Protein AF-A0A9P1BUZ1-F1 (afdb_monomer_lite)

pLDDT: mean 77.88, std 17.42, range [36.59, 98.06]

Secondary structure (DSSP, 8-state):
-----------------------EETTEEES-HHHHHHHHHHHHHHHHHHHHHHHHHHHHHHTT--HHHHHHHHHHHHHHHHHHHHHHHTT-HHHHHHHHHHHHHHHHHHHHHHHHHHHHHHHHHHSHHHHHHHHHHHHHSTT-TTTSB-STT-GGGB-HHHIIIII----SSSS--HHHHHHHHHHHHHHHHHHHHHHHHHHHHHHHHHHHHHHHHHHHHHTT---EE-------SSS--

Radius of gyration: 30.0 Å; chains: 1; bounding box: 70×48×93 Å

Organism: NCBI:txid2562237

Foldseek 3Di:
DDDDDDDPPPDPPDPDDDPPPQPQDPNWGFPDPVLVVLLVLLLVLLVVQLVVLVVQLVVCVVVVHDNVVSVVSSVVSNLLSVLSNCCSVVVPLVSLVVNLVVLVVQLVVLVVVLVVLVVVLVVCVVCVVVVLLVVLCVQQCPPVCVQAPLDVPSPPRHDPSSCVAEVDQDDDDDPDHSVRVSVVCVVVSVVVNVCSVVVSVVSSVSSVSSNVSSVVSSVCSVVVHDGTPPPPPPPVPVVPD

Structure (mmCIF, N/CA/C/O backbone):
data_AF-A0A9P1BUZ1-F1
#
_entry.id   AF-A0A9P1BUZ1-F1
#
loop_
_atom_site.group_PDB
_atom_site.id
_atom_site.type_symbol
_atom_site.label_atom_id
_atom_site.label_alt_id
_atom_site.label_comp_id
_atom_site.label_asym_id
_atom_site.label_entity_id
_atom_site.label_seq_id
_atom_site.pdbx_PDB_ins_code
_atom_site.Cartn_x
_atom_site.Cartn_y
_atom_site.Cartn_z
_atom_site.occupancy
_atom_site.B_iso_or_equiv
_atom_site.auth_seq_id
_atom_site.auth_comp_id
_atom_site.auth_asym_id
_atom_site.auth_atom_id
_atom_site.pdbx_PDB_model_num
ATOM 1 N N . MET A 1 1 ? 5.618 -7.185 52.350 1.00 45.66 1 MET A N 1
ATOM 2 C CA . MET A 1 1 ? 4.822 -7.218 51.104 1.00 45.66 1 MET A CA 1
ATOM 3 C C . MET A 1 1 ? 3.353 -7.239 51.487 1.00 45.66 1 MET A C 1
ATOM 5 O O . MET A 1 1 ? 2.849 -8.274 51.902 1.00 45.66 1 MET A O 1
ATOM 9 N N . GLN A 1 2 ? 2.712 -6.072 51.482 1.00 36.59 2 GLN A N 1
ATOM 10 C CA . GLN A 1 2 ? 1.316 -5.901 51.885 1.00 36.59 2 GLN A CA 1
ATOM 11 C C . GLN A 1 2 ? 0.398 -6.148 50.683 1.00 36.59 2 GLN A C 1
ATOM 13 O O . GLN A 1 2 ? 0.518 -5.476 49.662 1.00 36.59 2 GLN A O 1
ATOM 18 N N . ARG A 1 3 ? -0.510 -7.122 50.820 1.00 47.19 3 ARG A N 1
ATOM 19 C CA . ARG A 1 3 ? -1.694 -7.279 49.967 1.00 47.19 3 ARG A CA 1
ATOM 20 C C . ARG A 1 3 ? -2.643 -6.125 50.281 1.00 47.19 3 ARG A C 1
ATOM 22 O O . ARG A 1 3 ? -3.272 -6.131 51.334 1.00 47.19 3 ARG A O 1
ATOM 29 N N . GLY A 1 4 ? -2.708 -5.147 49.384 1.00 50.91 4 GLY A N 1
ATOM 30 C CA . GLY A 1 4 ? -3.790 -4.171 49.358 1.00 50.91 4 GLY A CA 1
ATOM 31 C C . GLY A 1 4 ? -5.059 -4.851 48.856 1.00 50.91 4 GLY A C 1
ATOM 32 O O . GLY A 1 4 ? -5.095 -5.364 47.740 1.00 50.91 4 GLY A O 1
ATOM 33 N N . THR A 1 5 ? -6.069 -4.902 49.713 1.00 48.19 5 THR A N 1
ATOM 34 C CA . THR A 1 5 ? -7.453 -5.222 49.375 1.00 48.19 5 THR A CA 1
ATOM 35 C C . THR A 1 5 ? -7.987 -4.123 48.461 1.00 48.19 5 THR A C 1
ATOM 37 O O . THR A 1 5 ? -8.127 -2.981 48.889 1.00 48.19 5 THR A O 1
ATOM 40 N N . LEU A 1 6 ? -8.221 -4.458 47.192 1.00 49.81 6 LEU A N 1
ATOM 41 C CA . LEU A 1 6 ? -8.931 -3.601 46.249 1.00 49.81 6 LEU A CA 1
ATOM 42 C C . LEU A 1 6 ? -10.409 -3.600 46.633 1.00 49.81 6 LEU A C 1
ATOM 44 O O . LEU A 1 6 ? -11.088 -4.621 46.525 1.00 49.81 6 LEU A O 1
ATOM 48 N N . ASP A 1 7 ? -10.862 -2.447 47.113 1.00 49.38 7 ASP A N 1
ATOM 49 C CA . ASP A 1 7 ? -12.264 -2.147 47.343 1.00 49.38 7 ASP A CA 1
ATOM 50 C C . ASP A 1 7 ? -13.053 -2.352 46.049 1.00 49.38 7 ASP A C 1
ATOM 52 O O . ASP A 1 7 ? -12.813 -1.709 45.024 1.00 49.38 7 ASP A O 1
ATOM 56 N N . ALA A 1 8 ? -14.016 -3.267 46.120 1.00 46.09 8 ALA A N 1
ATOM 57 C CA . ALA A 1 8 ? -15.065 -3.434 45.134 1.00 46.09 8 ALA A CA 1
ATOM 58 C C . ALA A 1 8 ? -15.962 -2.188 45.167 1.00 46.09 8 ALA A C 1
ATOM 60 O O . ALA A 1 8 ? -16.981 -2.138 45.857 1.00 46.09 8 ALA A O 1
ATOM 61 N N . GLY A 1 9 ? -15.546 -1.155 44.435 1.00 46.38 9 GLY A N 1
ATOM 62 C CA . GLY A 1 9 ? -16.373 -0.005 44.110 1.00 46.38 9 GLY A CA 1
ATOM 63 C C . GLY A 1 9 ? -17.572 -0.471 43.295 1.00 46.38 9 GLY A C 1
ATOM 64 O O . GLY A 1 9 ? -17.473 -0.686 42.090 1.00 46.38 9 GLY A O 1
ATOM 65 N N . ALA A 1 10 ? -18.701 -0.654 43.977 1.00 43.81 10 ALA A N 1
ATOM 66 C CA . ALA A 1 10 ? -19.996 -0.898 43.371 1.00 43.81 10 ALA A CA 1
ATOM 67 C C . ALA A 1 10 ? -20.324 0.249 42.405 1.00 43.81 10 ALA A C 1
ATOM 69 O O . ALA A 1 10 ? -20.624 1.372 42.819 1.00 43.81 10 ALA A O 1
ATOM 70 N N . LEU A 1 11 ? -20.244 -0.046 41.108 1.00 48.34 11 LEU A N 1
ATOM 71 C CA . LEU A 1 11 ? -20.678 0.843 40.044 1.00 48.34 11 LEU A CA 1
ATOM 72 C C . LEU A 1 11 ? -22.201 1.004 40.172 1.00 48.34 11 LEU A C 1
ATOM 74 O O . LEU A 1 11 ? -22.972 0.114 39.815 1.00 48.34 11 LEU A O 1
ATOM 78 N N . ARG A 1 12 ? -22.641 2.126 40.747 1.00 44.62 12 ARG A N 1
ATOM 79 C CA . ARG A 1 12 ? -24.044 2.549 40.724 1.00 44.62 12 ARG A CA 1
ATOM 80 C C . ARG A 1 12 ? -24.417 2.856 39.276 1.00 44.62 12 ARG A C 1
ATOM 82 O O . ARG A 1 12 ? -24.107 3.932 38.771 1.00 44.62 12 ARG A O 1
ATOM 89 N N . ILE A 1 13 ? -25.079 1.906 38.624 1.00 47.78 13 ILE A N 1
ATOM 90 C CA . ILE A 1 13 ? -25.814 2.148 37.385 1.00 47.78 13 ILE A CA 1
ATOM 91 C C . ILE A 1 13 ? -27.004 3.026 37.779 1.00 47.78 13 ILE A C 1
ATOM 93 O O . ILE A 1 13 ? -27.916 2.583 38.471 1.00 47.78 13 ILE A O 1
ATOM 97 N N . GLY A 1 14 ? -26.914 4.313 37.451 1.00 49.91 14 GLY A N 1
ATOM 98 C CA . GLY A 1 14 ? -28.015 5.248 37.609 1.00 49.91 14 GLY A CA 1
ATOM 99 C C . GLY A 1 14 ? -29.111 4.903 36.611 1.00 49.91 14 GLY A C 1
ATOM 100 O O . GLY A 1 14 ? -28.909 5.037 35.406 1.00 49.91 14 GLY A O 1
ATOM 101 N N . ASP A 1 15 ? -30.258 4.473 37.128 1.00 50.19 15 ASP A N 1
ATOM 102 C CA . ASP A 1 15 ? -31.509 4.369 36.386 1.00 50.19 15 ASP A CA 1
ATOM 103 C C . ASP A 1 15 ? -31.962 5.777 35.985 1.00 50.19 15 ASP A C 1
ATOM 105 O O . ASP A 1 15 ? -32.532 6.534 36.771 1.00 50.19 15 ASP A O 1
ATOM 109 N N . GLY A 1 16 ? -31.637 6.149 34.752 1.00 46.88 16 GLY A N 1
ATOM 110 C CA . GLY A 1 16 ? -32.036 7.398 34.126 1.00 46.88 16 GLY A CA 1
ATOM 111 C C . GLY A 1 16 ? -32.085 7.194 32.622 1.00 46.88 16 GLY A C 1
ATOM 112 O O . GLY A 1 16 ? -31.055 7.220 31.955 1.00 46.88 16 GLY A O 1
ATOM 113 N N . GLU A 1 17 ? -33.291 6.933 32.128 1.00 46.91 17 GLU A N 1
ATOM 114 C CA . GLU A 1 17 ? -33.687 6.765 30.732 1.00 46.91 17 GLU A CA 1
ATOM 115 C C . GLU A 1 17 ? -32.845 7.573 29.731 1.00 46.91 17 GLU A C 1
ATOM 117 O O . GLU A 1 17 ? -33.134 8.713 29.375 1.00 46.91 17 GLU A O 1
ATOM 122 N N . SER A 1 18 ? -31.855 6.911 29.153 1.00 47.59 18 SER A N 1
ATOM 123 C CA . SER A 1 18 ? -31.711 6.950 27.710 1.00 47.59 18 SER A CA 1
ATOM 124 C C . SER A 1 18 ? -31.804 5.507 27.266 1.00 47.59 18 SER A C 1
ATOM 126 O O . SER A 1 18 ? -31.115 4.633 27.790 1.00 47.59 18 SER A O 1
ATOM 128 N N . ILE A 1 19 ? -32.720 5.238 26.343 1.00 48.06 19 ILE A N 1
ATOM 129 C CA . ILE A 1 19 ? -32.711 4.020 25.547 1.00 48.06 19 ILE A CA 1
ATOM 130 C C . ILE A 1 19 ? -31.355 4.033 24.844 1.00 48.06 19 ILE A C 1
ATOM 132 O O . ILE A 1 19 ? -31.194 4.627 23.778 1.00 48.06 19 ILE A O 1
ATOM 136 N N . SER A 1 20 ? -30.356 3.465 25.519 1.00 50.50 20 SER A N 1
ATOM 137 C CA . SER A 1 20 ? -29.060 3.143 24.967 1.00 50.50 20 SER A CA 1
ATOM 138 C C . SER A 1 20 ? -29.391 2.206 23.826 1.00 50.50 20 SER A C 1
ATOM 140 O O . SER A 1 20 ? -29.756 1.046 24.041 1.00 50.50 20 SER A O 1
ATOM 142 N N . ARG A 1 21 ? -29.440 2.761 22.609 1.00 52.78 21 ARG A N 1
A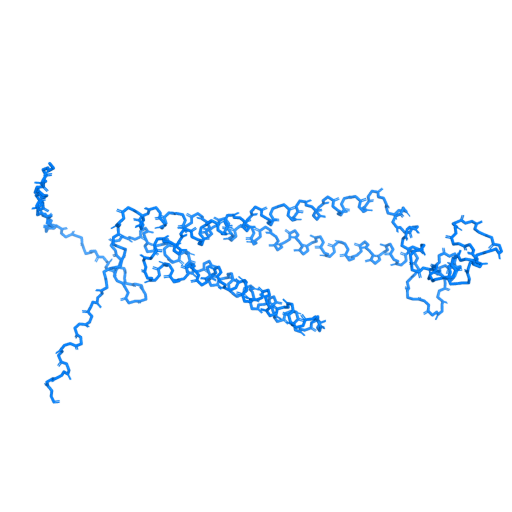TOM 143 C CA . ARG A 1 21 ? -29.494 1.973 21.387 1.00 52.78 21 ARG A CA 1
ATOM 144 C C . ARG A 1 21 ? -28.309 1.038 21.513 1.00 52.78 21 ARG A C 1
ATOM 146 O O . ARG A 1 21 ? -27.175 1.476 21.370 1.00 52.78 21 ARG A O 1
ATOM 153 N N . ARG A 1 22 ? -28.569 -0.218 21.881 1.00 58.34 22 ARG A N 1
ATOM 154 C CA . ARG A 1 22 ? -27.538 -1.243 21.875 1.00 58.34 22 ARG A CA 1
ATOM 155 C C . ARG A 1 22 ? -27.082 -1.328 20.438 1.00 58.34 22 ARG A C 1
ATOM 157 O O . ARG A 1 22 ? -27.813 -1.819 19.577 1.00 58.34 22 ARG A O 1
ATOM 164 N N . ASN A 1 23 ? -25.915 -0.768 20.176 1.00 69.50 23 ASN A N 1
ATOM 165 C CA . ASN A 1 23 ? -25.339 -0.776 18.854 1.00 69.50 23 ASN A CA 1
ATOM 166 C C . ASN A 1 23 ? -24.722 -2.160 18.692 1.00 69.50 23 ASN A C 1
ATOM 168 O O . ASN A 1 23 ? -23.591 -2.422 19.084 1.00 69.50 23 ASN A O 1
ATOM 172 N N . ILE A 1 24 ? -25.568 -3.089 18.244 1.00 77.12 24 ILE A N 1
ATOM 173 C CA . ILE A 1 24 ? -25.193 -4.468 17.972 1.00 77.12 24 ILE A CA 1
ATOM 174 C C . ILE A 1 24 ? -24.587 -4.492 16.577 1.00 77.12 24 ILE A C 1
ATOM 176 O O . ILE A 1 24 ? -25.253 -4.164 15.593 1.00 77.12 24 ILE A O 1
ATOM 180 N N . TRP A 1 25 ? -23.336 -4.923 16.476 1.00 77.00 25 TRP A N 1
ATOM 181 C CA . TRP A 1 25 ? -22.661 -5.076 15.193 1.00 77.00 25 TRP A CA 1
ATOM 182 C C . TRP A 1 25 ? -21.941 -6.424 15.152 1.00 77.00 25 TRP A C 1
ATOM 184 O O . TRP A 1 25 ? -21.257 -6.808 16.096 1.00 77.00 25 TRP A O 1
ATOM 194 N N . PHE A 1 26 ? -22.193 -7.204 14.094 1.00 77.56 26 PHE A N 1
ATOM 195 C CA . PHE A 1 26 ? -21.789 -8.617 13.982 1.00 77.56 26 PHE A CA 1
ATOM 196 C C . PHE A 1 26 ? -22.174 -9.504 15.183 1.00 77.56 26 PHE A C 1
ATOM 198 O O . PHE A 1 26 ? -21.478 -10.456 15.517 1.00 77.56 26 PHE A O 1
ATOM 205 N N . GLY A 1 27 ? -23.305 -9.212 15.831 1.00 80.06 27 GLY A N 1
ATOM 206 C CA . GLY A 1 27 ? -23.769 -9.979 16.990 1.00 80.06 27 GLY A CA 1
ATOM 207 C C . GLY A 1 27 ? -23.003 -9.693 18.285 1.00 80.06 27 GLY A C 1
ATOM 208 O O . GLY A 1 27 ? -23.206 -10.407 19.264 1.00 80.06 27 GLY A O 1
ATOM 209 N N . HIS A 1 28 ? -22.160 -8.658 18.308 1.00 80.69 28 HIS A N 1
ATOM 210 C CA . HIS A 1 28 ? -21.509 -8.169 19.517 1.00 80.69 28 HIS A CA 1
ATOM 211 C C . HIS A 1 28 ? -22.175 -6.888 20.021 1.00 80.69 28 HIS A C 1
ATOM 213 O O . HIS A 1 28 ? -22.511 -6.012 19.223 1.00 80.69 28 HIS A O 1
ATOM 219 N N . GLU A 1 29 ? -22.347 -6.784 21.340 1.00 84.25 29 GLU A N 1
ATOM 220 C CA . GLU A 1 29 ? -22.792 -5.561 22.010 1.00 84.25 29 GLU A CA 1
ATOM 221 C C . GLU A 1 29 ? -21.569 -4.692 22.346 1.00 84.25 29 GLU A C 1
ATOM 223 O O . GLU A 1 29 ? -20.647 -5.142 23.036 1.00 84.25 29 GLU A O 1
ATOM 228 N N . PHE A 1 30 ? -21.562 -3.460 21.831 1.00 84.06 30 PHE A N 1
ATOM 229 C CA . PHE A 1 30 ? -20.516 -2.466 22.078 1.00 84.06 30 PHE A CA 1
ATOM 230 C C . PHE A 1 30 ? -20.897 -1.556 23.246 1.00 84.06 30 PHE A C 1
ATOM 232 O O . PHE A 1 30 ? -22.055 -1.157 23.378 1.00 84.06 30 PHE A O 1
ATOM 239 N N . VAL A 1 31 ? -19.907 -1.219 24.076 1.00 81.25 31 VAL A N 1
ATOM 240 C CA . VAL A 1 31 ? -20.084 -0.333 25.240 1.00 81.25 31 VAL A CA 1
ATOM 241 C C . VAL A 1 31 ? -20.293 1.121 24.806 1.00 81.25 31 VAL A C 1
ATOM 243 O O . VAL A 1 31 ? -21.078 1.842 25.419 1.00 81.25 31 VAL A O 1
ATOM 246 N N . ASP A 1 32 ? -19.631 1.543 23.727 1.00 86.56 32 ASP A N 1
ATOM 247 C CA . ASP A 1 32 ? -19.669 2.910 23.218 1.00 86.56 32 ASP A CA 1
ATOM 248 C C . ASP A 1 32 ? -19.664 2.974 21.677 1.00 86.56 32 ASP A C 1
ATOM 250 O O . ASP A 1 32 ? -19.066 2.143 20.986 1.00 86.56 32 ASP A O 1
ATOM 254 N N . GLU A 1 33 ? -20.336 3.994 21.130 1.00 88.50 33 GLU A N 1
ATOM 255 C CA . GLU A 1 33 ? -20.461 4.214 19.678 1.00 88.50 33 GLU A CA 1
ATOM 256 C C . GLU A 1 33 ? -19.113 4.517 19.011 1.00 88.50 33 GLU A C 1
ATOM 258 O O . GLU A 1 33 ? -18.870 4.124 17.869 1.00 88.50 33 GLU A O 1
ATOM 263 N N . GLU A 1 34 ? -18.208 5.185 19.730 1.00 89.75 34 GLU A N 1
ATOM 264 C CA . GLU A 1 34 ? -16.890 5.554 19.213 1.00 89.75 34 GLU A CA 1
ATOM 265 C C . GLU A 1 34 ? -16.014 4.311 18.978 1.00 89.75 34 GLU A C 1
ATOM 267 O O . GLU A 1 34 ? -15.408 4.170 17.910 1.00 89.75 34 GLU A O 1
ATOM 272 N N . THR A 1 35 ? -16.003 3.360 19.917 1.00 88.56 35 THR A N 1
ATOM 273 C CA . THR A 1 35 ? -15.347 2.056 19.757 1.00 88.56 35 THR A CA 1
ATOM 274 C C . THR A 1 35 ? -15.942 1.311 18.577 1.00 88.56 35 THR A C 1
ATOM 276 O O . THR A 1 35 ? -15.186 0.818 17.738 1.00 88.56 35 THR A O 1
ATOM 279 N N . MET A 1 36 ? -17.276 1.246 18.472 1.00 90.31 36 MET A N 1
ATOM 280 C CA . MET A 1 36 ? -17.920 0.566 17.347 1.00 90.31 36 MET A CA 1
ATOM 281 C C . MET A 1 36 ? -17.471 1.175 16.015 1.00 90.31 36 MET A C 1
ATOM 283 O O . MET A 1 36 ? -17.127 0.446 15.080 1.00 90.31 36 MET A O 1
ATOM 287 N N . GLN A 1 37 ? -17.409 2.506 15.933 1.00 92.88 37 GLN A N 1
ATOM 288 C CA . GLN A 1 37 ? -16.931 3.196 14.744 1.00 92.88 37 GLN A CA 1
ATOM 289 C C . GLN A 1 37 ? -15.476 2.829 14.425 1.00 92.88 37 GLN A C 1
ATOM 291 O O . GLN A 1 37 ? -15.171 2.526 13.274 1.00 92.88 37 GLN A O 1
ATOM 296 N N . HIS A 1 38 ? -14.581 2.796 15.414 1.00 92.62 38 HIS A N 1
ATOM 297 C CA . HIS A 1 38 ? -13.179 2.418 15.210 1.00 92.62 38 HIS A CA 1
ATOM 298 C C . HIS A 1 38 ? -13.001 0.959 14.786 1.00 92.62 38 HIS A C 1
ATOM 300 O O . HIS A 1 38 ? -12.257 0.690 13.842 1.00 92.62 38 HIS A O 1
ATOM 306 N N . VAL A 1 39 ? -13.719 0.027 15.411 1.00 92.81 39 VAL A N 1
ATOM 307 C CA . VAL A 1 39 ? -13.717 -1.389 15.024 1.00 92.81 39 VAL A CA 1
ATOM 308 C C . VAL A 1 39 ? -14.222 -1.542 13.587 1.00 92.81 39 VAL A C 1
ATOM 310 O O . VAL A 1 39 ? -13.575 -2.205 12.775 1.00 92.81 39 VAL A O 1
ATOM 313 N N . ARG A 1 40 ? -15.323 -0.870 13.229 1.00 93.81 40 ARG A N 1
ATOM 314 C CA . ARG A 1 40 ? -15.853 -0.871 11.860 1.00 93.81 40 ARG A CA 1
ATOM 315 C C . ARG A 1 40 ? -14.841 -0.316 10.863 1.00 93.81 40 ARG A C 1
ATOM 317 O O . ARG A 1 40 ? -14.631 -0.934 9.822 1.00 93.81 40 ARG A O 1
ATOM 324 N N . SER A 1 41 ? -14.195 0.804 11.180 1.00 95.00 41 SER A N 1
ATOM 325 C CA . SER A 1 41 ? -13.150 1.396 10.342 1.00 95.00 41 SER A CA 1
ATOM 326 C C . SER A 1 41 ? -11.985 0.435 10.109 1.00 95.00 41 SER A C 1
ATOM 328 O O . SER A 1 41 ? -11.552 0.277 8.970 1.00 95.00 41 SER A O 1
ATOM 330 N N . VAL A 1 42 ? -11.502 -0.243 11.157 1.00 94.62 42 VAL A N 1
ATOM 331 C CA . VAL A 1 42 ? -10.402 -1.216 11.044 1.00 94.62 42 VAL A CA 1
ATOM 332 C C . VAL A 1 42 ? -10.810 -2.420 10.197 1.00 94.62 42 VAL A C 1
ATOM 334 O O . VAL A 1 42 ? -10.053 -2.822 9.317 1.00 94.62 42 VAL A O 1
ATOM 337 N N . VAL A 1 43 ? -12.012 -2.968 10.399 1.00 94.75 43 VAL A N 1
ATOM 338 C CA . VAL A 1 43 ? -12.511 -4.111 9.615 1.00 94.75 43 VAL A CA 1
ATOM 339 C C . VAL A 1 43 ? -12.710 -3.739 8.146 1.00 94.75 43 VAL A C 1
ATOM 341 O O . VAL A 1 43 ? -12.324 -4.507 7.268 1.00 94.75 43 VAL A O 1
ATOM 344 N N . VAL A 1 44 ? -13.262 -2.556 7.859 1.00 95.69 44 VAL A N 1
ATOM 345 C CA . VAL A 1 44 ? -13.399 -2.058 6.482 1.00 95.69 44 VAL A CA 1
ATOM 346 C C . VAL A 1 44 ? -12.023 -1.859 5.850 1.00 95.69 44 VAL A C 1
ATOM 348 O O . VAL A 1 44 ? -11.803 -2.329 4.737 1.00 95.69 44 VAL A O 1
ATOM 351 N N . ALA A 1 45 ? -11.079 -1.230 6.554 1.00 94.81 45 ALA A N 1
ATOM 352 C CA . ALA A 1 45 ? -9.726 -1.023 6.045 1.00 94.81 45 ALA A CA 1
ATOM 353 C C . ALA A 1 45 ? -9.012 -2.353 5.757 1.00 94.81 45 ALA A C 1
ATOM 355 O O . ALA A 1 45 ? -8.468 -2.530 4.669 1.00 94.81 45 ALA A O 1
ATOM 356 N N . ALA A 1 46 ? -9.083 -3.314 6.682 1.00 95.00 46 ALA A N 1
ATOM 357 C CA . ALA A 1 46 ? -8.544 -4.658 6.495 1.00 95.00 46 ALA A CA 1
ATOM 358 C C . ALA A 1 46 ? -9.197 -5.374 5.300 1.00 95.00 46 ALA A C 1
ATOM 360 O O . ALA A 1 46 ? -8.500 -5.987 4.493 1.00 95.00 46 ALA A O 1
ATOM 361 N N . GLY A 1 47 ? -10.516 -5.247 5.139 1.00 95.75 47 GLY A N 1
ATOM 362 C CA . GLY A 1 47 ? -11.244 -5.794 3.994 1.00 95.75 47 GLY A CA 1
ATOM 363 C C . GLY A 1 47 ? -10.792 -5.196 2.660 1.00 95.75 47 GLY A C 1
ATOM 364 O O . GLY A 1 47 ? -10.541 -5.938 1.712 1.00 95.75 47 GLY A O 1
ATOM 365 N N . VAL A 1 48 ? -10.620 -3.872 2.588 1.00 96.00 48 VAL A N 1
ATOM 366 C CA . VAL A 1 48 ? -10.121 -3.191 1.380 1.00 96.00 48 VAL A CA 1
ATOM 367 C C . VAL A 1 48 ? -8.677 -3.601 1.080 1.00 96.00 48 VAL A C 1
ATOM 369 O O . VAL A 1 48 ? -8.365 -3.915 -0.066 1.00 96.00 48 VAL A O 1
ATOM 372 N N . MET A 1 49 ? -7.804 -3.667 2.090 1.00 93.88 49 MET A N 1
ATOM 373 C CA . MET A 1 49 ? -6.425 -4.141 1.915 1.00 93.88 49 MET A CA 1
ATOM 374 C C . MET A 1 49 ? -6.383 -5.581 1.391 1.00 93.88 49 MET A C 1
ATOM 376 O O . MET A 1 49 ? -5.657 -5.861 0.441 1.00 93.88 49 MET A O 1
ATOM 380 N N . ALA A 1 50 ? -7.192 -6.483 1.953 1.00 95.88 50 ALA A N 1
ATOM 381 C CA . ALA A 1 50 ? -7.291 -7.864 1.485 1.00 95.88 50 ALA A CA 1
ATOM 382 C C . ALA A 1 50 ? -7.801 -7.943 0.036 1.00 95.88 50 ALA A C 1
ATOM 384 O O . ALA A 1 50 ? -7.239 -8.673 -0.779 1.00 95.88 50 ALA A O 1
ATOM 385 N N . ALA A 1 51 ? -8.816 -7.147 -0.318 1.00 95.50 51 ALA A N 1
ATOM 386 C CA . ALA A 1 51 ? -9.324 -7.075 -1.686 1.00 95.50 51 ALA A CA 1
ATOM 387 C C . ALA A 1 51 ? -8.244 -6.603 -2.675 1.00 95.50 51 ALA A C 1
ATOM 389 O O . ALA A 1 51 ? -8.099 -7.191 -3.746 1.00 95.50 51 ALA A O 1
ATOM 390 N N . LEU A 1 52 ? -7.438 -5.601 -2.305 1.00 91.50 52 LEU A N 1
ATOM 391 C CA . LEU A 1 52 ? -6.310 -5.143 -3.123 1.00 91.50 52 LEU A CA 1
ATOM 392 C C . LEU A 1 52 ? -5.256 -6.243 -3.329 1.00 91.50 52 LEU A C 1
ATOM 394 O O . LEU A 1 52 ? -4.737 -6.377 -4.436 1.00 91.50 52 LEU A O 1
ATOM 398 N N . GLN A 1 53 ? -4.979 -7.069 -2.314 1.00 93.31 53 GLN A N 1
ATOM 399 C CA . GLN A 1 53 ? -4.061 -8.209 -2.454 1.00 93.31 53 GLN A CA 1
ATOM 400 C C . GLN A 1 53 ? -4.613 -9.293 -3.385 1.00 93.31 53 GLN A C 1
ATOM 402 O O . GLN A 1 53 ? -3.873 -9.835 -4.205 1.00 93.31 53 GLN A O 1
ATOM 407 N N . VAL A 1 54 ? -5.920 -9.571 -3.324 1.00 94.50 54 VAL A N 1
ATOM 408 C CA . VAL A 1 54 ? -6.578 -10.490 -4.268 1.00 94.50 54 VAL A CA 1
ATOM 409 C C . VAL A 1 54 ? -6.478 -9.958 -5.698 1.00 94.50 54 VAL A C 1
ATOM 411 O O . VAL A 1 54 ? -6.109 -10.705 -6.601 1.00 94.50 54 VAL A O 1
ATOM 414 N N . VAL A 1 55 ? -6.740 -8.665 -5.914 1.00 91.56 55 VAL A N 1
ATOM 415 C CA . VAL A 1 55 ? -6.592 -8.035 -7.237 1.00 91.56 55 VAL A CA 1
ATOM 416 C C . VAL A 1 55 ? -5.142 -8.110 -7.721 1.00 91.56 55 VAL A C 1
ATOM 418 O O . VAL A 1 55 ? -4.907 -8.458 -8.876 1.00 91.56 55 VAL A O 1
ATOM 421 N N . SER A 1 56 ? -4.165 -7.853 -6.847 1.00 88.38 56 SER A N 1
ATOM 422 C CA . SER A 1 56 ? -2.740 -7.966 -7.178 1.00 88.38 56 SER A CA 1
ATOM 423 C C . SER A 1 56 ? -2.359 -9.386 -7.612 1.00 88.38 56 SER A C 1
ATOM 425 O O . SER A 1 56 ? -1.703 -9.556 -8.641 1.00 88.38 56 SER A O 1
ATOM 427 N N . LEU A 1 57 ? -2.841 -10.410 -6.899 1.00 91.25 57 LEU A N 1
ATOM 428 C CA . LEU A 1 57 ? -2.629 -11.809 -7.270 1.00 91.25 57 LEU A CA 1
ATOM 429 C C . LEU A 1 57 ? -3.268 -12.140 -8.627 1.00 91.25 57 LEU A C 1
ATOM 431 O O . LEU A 1 57 ? -2.624 -12.765 -9.467 1.00 91.25 57 LEU A O 1
ATOM 435 N N . LEU A 1 58 ? -4.505 -11.695 -8.875 1.00 91.38 58 LEU A N 1
ATOM 436 C CA . LEU A 1 58 ? -5.182 -11.905 -10.160 1.00 91.38 58 LEU A CA 1
ATOM 437 C C . LEU A 1 58 ? -4.410 -11.262 -11.321 1.00 91.38 58 LEU A C 1
ATOM 439 O O . LEU A 1 58 ? -4.232 -11.894 -12.361 1.00 91.38 58 LEU A O 1
ATOM 443 N N . LEU A 1 59 ? -3.894 -10.042 -11.143 1.00 87.44 59 LEU A N 1
ATOM 444 C CA . LEU A 1 59 ? -3.062 -9.375 -12.149 1.00 87.44 59 LEU A CA 1
ATOM 445 C C . LEU A 1 59 ? -1.744 -10.124 -12.399 1.00 87.44 59 LEU A C 1
ATOM 447 O O . LEU A 1 59 ? -1.329 -10.272 -13.551 1.00 87.44 59 LEU A O 1
ATOM 451 N N . ALA A 1 60 ? -1.105 -10.642 -11.348 1.00 87.88 60 ALA A N 1
ATOM 452 C CA . ALA A 1 60 ? 0.103 -11.455 -11.478 1.00 87.88 60 ALA A CA 1
ATOM 453 C C . ALA A 1 60 ? -0.154 -12.760 -12.260 1.00 87.88 60 ALA A C 1
ATOM 455 O O . ALA A 1 60 ? 0.660 -13.154 -13.096 1.00 87.88 60 ALA A O 1
ATOM 456 N N . LEU A 1 61 ? -1.314 -13.396 -12.052 1.00 88.44 61 LEU A N 1
ATOM 457 C CA . LEU A 1 61 ? -1.733 -14.581 -12.808 1.00 88.44 61 LEU A CA 1
ATOM 458 C C . LEU A 1 61 ? -1.976 -14.270 -14.289 1.00 88.44 61 LEU A C 1
ATOM 460 O O . LEU A 1 61 ? -1.550 -15.029 -15.159 1.00 88.44 61 LEU A O 1
ATOM 464 N N . LEU A 1 62 ? -2.628 -13.143 -14.588 1.00 89.62 62 LEU A N 1
ATOM 465 C CA . LEU A 1 62 ? -2.921 -12.728 -15.964 1.00 89.62 62 LEU A CA 1
ATOM 466 C C . LEU A 1 62 ? -1.656 -12.371 -16.755 1.00 89.62 62 LEU A C 1
ATOM 468 O O . LEU A 1 62 ? -1.578 -12.635 -17.953 1.00 89.62 62 LEU A O 1
ATOM 472 N N . THR A 1 63 ? -0.651 -11.807 -16.086 1.00 85.88 63 THR A N 1
ATOM 473 C CA . THR A 1 63 ? 0.622 -11.399 -16.702 1.00 85.88 63 THR A CA 1
ATOM 474 C C . THR A 1 63 ? 1.612 -12.552 -16.892 1.00 85.88 63 THR A C 1
ATOM 476 O O . THR A 1 63 ? 2.688 -12.339 -17.444 1.00 85.88 63 THR A O 1
ATOM 479 N N . LYS A 1 64 ? 1.254 -13.785 -16.490 1.00 83.69 64 LYS A N 1
ATOM 480 C CA . LYS A 1 64 ? 2.116 -14.985 -16.539 1.00 83.69 64 LYS A CA 1
ATOM 481 C C . LYS A 1 64 ? 3.471 -14.796 -15.837 1.00 83.69 64 LYS A C 1
ATOM 483 O O . LYS A 1 64 ? 4.436 -15.491 -16.155 1.00 83.69 64 LYS A O 1
ATOM 488 N N . HIS A 1 65 ? 3.554 -13.865 -14.888 1.00 71.12 65 HIS A N 1
ATOM 489 C CA . HIS A 1 65 ? 4.738 -13.702 -14.051 1.00 71.12 65 HIS A CA 1
ATOM 490 C C . HIS A 1 65 ? 4.900 -14.894 -13.093 1.00 71.12 65 HIS A C 1
ATOM 492 O O . HIS A 1 65 ? 3.971 -15.674 -12.886 1.00 71.12 65 HIS A O 1
ATOM 498 N N . HIS A 1 66 ? 6.100 -15.050 -12.522 1.00 82.12 66 HIS A N 1
ATOM 499 C CA . HIS A 1 66 ? 6.458 -16.154 -11.626 1.00 82.12 66 HIS A CA 1
ATOM 500 C C . HIS A 1 66 ? 5.426 -16.345 -10.496 1.00 82.12 66 HIS A C 1
ATOM 502 O O . HIS A 1 66 ? 5.408 -15.591 -9.520 1.00 82.12 66 HIS A O 1
ATOM 508 N N . PHE A 1 67 ? 4.586 -17.380 -10.626 1.00 86.88 67 PHE A N 1
ATOM 509 C CA . PHE A 1 67 ? 3.483 -17.688 -9.706 1.00 86.88 67 PHE A CA 1
ATOM 510 C C . PHE A 1 67 ? 3.946 -17.836 -8.252 1.00 86.88 67 PHE A C 1
ATOM 512 O O . PHE A 1 67 ? 3.283 -17.348 -7.340 1.00 86.88 67 PHE A O 1
ATOM 519 N N . GLU A 1 68 ? 5.107 -18.459 -8.039 1.00 88.62 68 GLU A N 1
ATOM 520 C CA . GLU A 1 68 ? 5.675 -18.686 -6.706 1.00 88.62 68 GLU A CA 1
ATOM 521 C C . GLU A 1 68 ? 5.913 -17.370 -5.953 1.00 88.62 68 GLU A C 1
ATOM 523 O O . GLU A 1 68 ? 5.518 -17.235 -4.794 1.00 88.62 68 GLU A O 1
ATOM 528 N N . GLY A 1 69 ? 6.477 -16.363 -6.631 1.00 87.81 69 GLY A N 1
ATOM 529 C CA . GLY A 1 69 ? 6.698 -15.041 -6.044 1.00 87.81 69 GLY A CA 1
ATOM 530 C C . GLY A 1 69 ? 5.386 -14.317 -5.735 1.00 87.81 69 GLY A C 1
ATOM 531 O O . GLY A 1 69 ? 5.241 -13.721 -4.667 1.00 87.81 69 GLY A O 1
ATOM 532 N N . ALA A 1 70 ? 4.401 -14.423 -6.631 1.00 88.75 70 ALA A N 1
ATOM 533 C CA . ALA A 1 70 ? 3.084 -13.820 -6.438 1.00 88.75 70 ALA A CA 1
ATOM 534 C C . ALA A 1 70 ? 2.331 -14.433 -5.245 1.00 88.75 70 ALA A C 1
ATOM 536 O O . ALA A 1 70 ? 1.711 -13.704 -4.471 1.00 88.75 70 ALA A O 1
ATOM 537 N N . LEU A 1 71 ? 2.423 -15.754 -5.059 1.00 91.00 71 LEU A N 1
ATOM 538 C CA . LEU A 1 71 ? 1.783 -16.456 -3.948 1.00 91.00 71 LEU A CA 1
ATOM 539 C C . LEU A 1 71 ? 2.401 -16.070 -2.599 1.00 91.00 71 LEU A C 1
ATOM 541 O O . LEU A 1 71 ? 1.669 -15.800 -1.648 1.00 91.00 71 LEU A O 1
ATOM 545 N N . ILE A 1 72 ? 3.733 -16.002 -2.511 1.00 91.69 72 ILE A N 1
ATOM 546 C CA . ILE A 1 72 ? 4.422 -15.568 -1.286 1.00 91.69 72 ILE A CA 1
ATOM 547 C C . ILE A 1 72 ? 4.032 -14.126 -0.949 1.00 91.69 72 ILE A C 1
ATOM 549 O O . ILE A 1 72 ? 3.681 -13.838 0.196 1.00 91.69 72 ILE A O 1
ATOM 553 N N . ASN A 1 73 ? 4.028 -13.236 -1.946 1.00 88.81 73 ASN A N 1
ATOM 554 C CA . ASN A 1 73 ? 3.613 -11.849 -1.758 1.00 88.81 73 ASN A CA 1
ATOM 555 C C . ASN A 1 73 ? 2.157 -11.748 -1.281 1.00 88.81 73 ASN A C 1
ATOM 557 O O . ASN A 1 73 ? 1.866 -10.993 -0.358 1.00 88.81 73 ASN A O 1
ATOM 561 N N . PHE A 1 74 ? 1.256 -12.556 -1.845 1.00 92.38 74 PHE A N 1
ATOM 562 C CA . PHE A 1 74 ? -0.137 -12.621 -1.408 1.00 92.38 74 PHE A CA 1
ATOM 563 C C . PHE A 1 74 ? -0.262 -13.077 0.050 1.00 92.38 74 PHE A C 1
ATOM 565 O O . PHE A 1 74 ? -0.945 -12.427 0.839 1.00 92.38 74 PHE A O 1
ATOM 572 N N . MET A 1 75 ? 0.424 -14.157 0.436 1.00 94.19 75 MET A N 1
ATOM 573 C CA . MET A 1 75 ? 0.378 -14.670 1.809 1.00 94.19 75 MET A CA 1
ATOM 574 C C . MET A 1 75 ? 0.891 -13.627 2.804 1.00 94.19 75 MET A C 1
ATOM 576 O O . MET A 1 75 ? 0.221 -13.355 3.798 1.00 94.19 75 MET A O 1
ATOM 580 N N . LEU A 1 76 ? 2.023 -12.982 2.507 1.00 91.06 76 LEU A N 1
ATOM 581 C CA . LEU A 1 76 ? 2.556 -11.889 3.325 1.00 91.06 76 LEU A CA 1
ATOM 582 C C . LEU A 1 76 ? 1.595 -10.691 3.375 1.00 91.06 76 LEU A C 1
ATOM 584 O O . LEU A 1 76 ? 1.365 -10.125 4.444 1.00 91.06 76 LEU A O 1
ATOM 588 N N . GLY A 1 77 ? 0.978 -10.350 2.243 1.00 90.56 77 GLY A N 1
ATOM 589 C CA . GLY A 1 77 ? -0.003 -9.275 2.125 1.00 90.56 77 GLY A CA 1
ATOM 590 C C . GLY A 1 77 ? 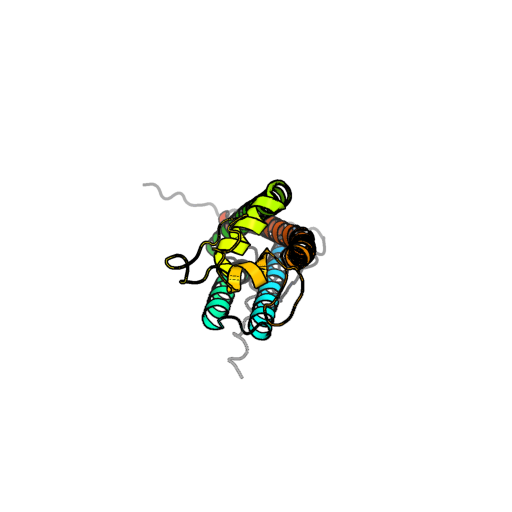-1.300 -9.524 2.900 1.00 90.56 77 GLY A C 1
ATOM 591 O O . GLY A 1 77 ? -1.940 -8.563 3.321 1.00 90.56 77 GLY A O 1
ATOM 592 N N . MET A 1 78 ? -1.675 -10.787 3.129 1.00 95.19 78 MET A N 1
ATOM 593 C CA . MET A 1 78 ? -2.885 -11.180 3.864 1.00 95.19 78 MET A CA 1
ATOM 594 C C . MET A 1 78 ? -2.691 -11.263 5.385 1.00 95.19 78 MET A C 1
ATOM 596 O O . MET A 1 78 ? -3.672 -11.173 6.126 1.00 95.19 78 MET A O 1
ATOM 600 N N . ILE A 1 79 ? -1.451 -11.385 5.874 1.00 95.25 79 ILE A N 1
ATOM 601 C CA . ILE A 1 79 ? -1.160 -11.417 7.319 1.00 95.25 79 ILE A CA 1
ATOM 602 C C . ILE A 1 79 ? -1.617 -10.116 7.984 1.00 95.25 79 ILE A C 1
ATOM 604 O O . ILE A 1 79 ? -2.314 -10.153 8.996 1.00 95.25 79 ILE A O 1
ATOM 608 N N . LEU A 1 80 ? -1.279 -8.972 7.384 1.00 93.06 80 LEU A N 1
ATOM 609 C CA . LEU A 1 80 ? -1.625 -7.647 7.898 1.00 93.06 80 LEU A CA 1
ATOM 610 C C . LEU A 1 80 ? -3.141 -7.455 8.123 1.00 93.06 80 LEU A C 1
ATOM 612 O O . LEU A 1 80 ? -3.545 -7.204 9.264 1.00 93.06 80 LEU A O 1
ATOM 616 N N . PRO A 1 81 ? -4.008 -7.589 7.098 1.00 93.50 81 PRO A N 1
ATOM 617 C CA . PRO A 1 81 ? -5.449 -7.469 7.286 1.00 93.50 81 PRO A CA 1
ATOM 618 C C . PRO A 1 81 ? -5.999 -8.559 8.215 1.00 93.50 81 PRO A C 1
ATOM 620 O O . PRO A 1 81 ? -6.932 -8.293 8.973 1.00 93.50 81 PRO A O 1
ATOM 623 N N . GLY A 1 82 ? -5.388 -9.750 8.234 1.00 94.69 82 GLY A N 1
ATOM 624 C CA . GLY A 1 82 ? -5.705 -10.805 9.195 1.00 94.69 82 GLY A CA 1
ATOM 625 C C . GLY A 1 82 ? -5.490 -10.373 10.650 1.00 94.69 82 GLY A C 1
ATOM 626 O O . GLY A 1 82 ? -6.378 -10.570 11.479 1.00 94.69 82 GLY A O 1
ATOM 627 N N . CYS A 1 83 ? -4.360 -9.732 10.965 1.00 95.69 83 CYS A N 1
ATOM 628 C CA . CYS A 1 83 ? -4.084 -9.174 12.293 1.00 95.69 83 CYS A CA 1
ATOM 629 C C . CYS A 1 83 ? -5.098 -8.091 12.679 1.00 95.69 83 CYS A C 1
ATOM 631 O O . CYS A 1 83 ? -5.604 -8.113 13.800 1.00 95.69 83 CYS A O 1
ATOM 633 N N . GLY A 1 84 ? -5.444 -7.192 11.751 1.00 94.44 84 GLY A N 1
ATOM 634 C CA . GLY A 1 84 ? -6.456 -6.157 11.983 1.00 94.44 84 GLY A CA 1
ATOM 635 C C . GLY A 1 84 ? -7.839 -6.743 12.278 1.00 94.44 84 GLY A C 1
ATOM 636 O O . GLY A 1 84 ? -8.468 -6.394 13.275 1.00 94.44 84 GLY A O 1
ATOM 637 N N . TYR A 1 85 ? -8.299 -7.700 11.471 1.00 95.25 85 TYR A N 1
ATOM 638 C CA . TYR A 1 85 ? -9.594 -8.353 11.679 1.00 95.25 85 TYR A CA 1
ATOM 639 C C . TYR A 1 85 ? -9.636 -9.180 12.975 1.00 95.25 85 TYR A C 1
ATOM 641 O O . TYR A 1 85 ? -10.547 -9.024 13.794 1.00 95.25 85 TYR A O 1
ATOM 649 N N . CYS A 1 86 ? -8.640 -10.044 13.197 1.00 94.88 86 CYS A N 1
ATOM 650 C CA . CYS A 1 86 ? -8.572 -10.901 14.382 1.00 94.88 86 CYS A CA 1
ATOM 651 C C . CYS A 1 86 ? -8.360 -10.097 15.667 1.00 94.88 86 CYS A C 1
ATOM 653 O O . CYS A 1 86 ? -8.968 -10.419 16.683 1.00 94.88 86 CYS A O 1
ATOM 655 N N . GLY A 1 87 ? -7.539 -9.043 15.639 1.00 93.56 87 GLY A N 1
ATOM 656 C CA . GLY A 1 87 ? -7.350 -8.165 16.792 1.00 93.56 87 GLY A CA 1
ATOM 657 C C . GLY A 1 87 ? -8.639 -7.438 17.180 1.00 93.56 87 GLY A C 1
ATOM 658 O O . GLY A 1 87 ? -8.919 -7.297 18.368 1.00 93.56 87 GLY A O 1
ATOM 659 N N . ALA A 1 88 ? -9.454 -7.047 16.193 1.00 92.12 88 ALA A N 1
ATOM 660 C CA . ALA A 1 88 ? -10.680 -6.283 16.416 1.00 92.12 88 ALA A CA 1
ATOM 661 C C . ALA A 1 88 ? -11.784 -7.177 16.979 1.00 92.12 88 ALA A C 1
ATOM 663 O O . ALA A 1 88 ? -12.447 -6.826 17.948 1.00 92.12 88 ALA A O 1
ATOM 664 N N . THR A 1 89 ? -11.942 -8.364 16.393 1.00 90.62 89 THR A N 1
ATOM 665 C CA . THR A 1 89 ? -12.987 -9.326 16.769 1.00 90.62 89 THR A CA 1
ATOM 666 C C . THR A 1 89 ? -12.667 -10.108 18.041 1.00 90.62 89 THR A C 1
ATOM 668 O O . THR A 1 89 ? -13.582 -10.487 18.765 1.00 90.62 89 THR A O 1
ATOM 671 N N . ARG A 1 90 ? -11.383 -10.353 18.343 1.00 91.31 90 ARG A N 1
ATOM 672 C CA . ARG A 1 90 ? -10.948 -11.069 19.558 1.00 91.31 90 ARG A CA 1
ATOM 673 C C . ARG A 1 90 ? -10.468 -10.150 20.679 1.00 91.31 90 ARG A C 1
ATOM 675 O O . ARG A 1 90 ? -9.908 -10.659 21.646 1.00 91.31 90 ARG A O 1
ATOM 682 N N . THR A 1 91 ? -10.621 -8.831 20.527 1.00 91.75 91 THR A N 1
ATOM 683 C CA . THR A 1 91 ? -10.182 -7.822 21.510 1.00 91.75 91 THR A CA 1
ATOM 684 C C . THR A 1 91 ? -8.747 -8.056 21.998 1.00 91.75 91 THR A C 1
ATOM 686 O O . THR A 1 91 ? -8.472 -8.030 23.194 1.00 91.75 91 THR A O 1
ATOM 689 N N . ASN A 1 92 ? -7.830 -8.353 21.073 1.00 95.00 92 ASN A N 1
ATOM 690 C CA . ASN A 1 92 ? -6.438 -8.667 21.394 1.00 95.00 92 ASN A CA 1
ATOM 691 C C . ASN A 1 92 ? -5.544 -7.458 21.076 1.00 95.00 92 ASN A C 1
ATOM 693 O O . ASN A 1 92 ? -5.393 -7.071 19.912 1.00 95.00 92 ASN A O 1
ATOM 697 N N . SER A 1 93 ? -4.948 -6.875 22.119 1.00 95.75 93 SER A N 1
ATOM 698 C CA . SER A 1 93 ? -4.087 -5.693 22.021 1.00 95.75 93 SER A CA 1
ATOM 699 C C . SER A 1 93 ? -2.791 -5.960 21.248 1.00 95.75 93 SER A C 1
ATOM 701 O O . SER A 1 93 ? -2.360 -5.100 20.486 1.00 95.75 93 SER A O 1
ATOM 703 N N . GLU A 1 94 ? -2.190 -7.144 21.362 1.00 97.31 94 GLU A N 1
ATOM 704 C CA . GLU A 1 94 ? -0.941 -7.489 20.667 1.00 97.31 94 GLU A CA 1
ATOM 705 C C . GLU A 1 94 ? -1.136 -7.520 19.147 1.00 97.31 94 GLU A C 1
ATOM 707 O O . GLU A 1 94 ? -0.343 -6.947 18.396 1.00 97.31 94 GLU A O 1
ATOM 712 N N . LEU A 1 95 ? -2.239 -8.120 18.685 1.00 96.31 95 LEU A N 1
ATOM 713 C CA . LEU A 1 95 ? -2.592 -8.143 17.261 1.00 96.31 95 LEU A CA 1
ATOM 714 C C . LEU A 1 95 ? -2.878 -6.736 16.727 1.00 96.31 95 LEU A C 1
ATOM 716 O O . LEU A 1 95 ? -2.488 -6.415 15.603 1.00 96.31 95 LEU A O 1
ATOM 720 N N . MET A 1 96 ? -3.507 -5.884 17.540 1.00 96.25 96 MET A N 1
ATOM 721 C CA . MET A 1 96 ? -3.750 -4.484 17.188 1.00 96.25 96 MET A CA 1
ATOM 722 C C . MET A 1 96 ? -2.476 -3.647 17.138 1.00 96.25 96 MET A C 1
ATOM 724 O O . MET A 1 96 ? -2.322 -2.824 16.235 1.00 96.25 96 MET A O 1
ATOM 728 N N . CYS A 1 97 ? -1.537 -3.891 18.052 1.00 96.88 97 CYS A N 1
ATOM 729 C CA . CYS A 1 97 ? -0.212 -3.283 18.023 1.00 96.88 97 CYS A CA 1
ATOM 730 C C . CYS A 1 97 ? 0.520 -3.653 16.731 1.00 96.88 97 CYS A C 1
ATOM 732 O O . CYS A 1 97 ? 0.999 -2.773 16.013 1.00 96.88 97 CYS A O 1
ATOM 734 N N . CYS A 1 98 ? 0.526 -4.950 16.397 1.00 96.81 98 CYS A N 1
ATOM 735 C CA . CYS A 1 98 ? 1.121 -5.456 15.168 1.00 96.81 98 CYS A CA 1
ATOM 736 C C . CYS A 1 98 ? 0.505 -4.771 13.946 1.00 96.81 98 CYS A C 1
ATOM 738 O O . CYS A 1 98 ? 1.243 -4.174 13.165 1.00 96.81 98 CYS A O 1
ATOM 740 N N . PHE A 1 99 ? -0.827 -4.770 13.823 1.00 96.50 99 PHE A N 1
ATOM 741 C CA . PHE A 1 99 ? -1.556 -4.133 12.722 1.00 96.50 99 PHE A CA 1
ATOM 742 C C . PHE A 1 99 ? -1.267 -2.630 12.596 1.00 96.50 99 PHE A C 1
ATOM 744 O O . PHE A 1 99 ? -1.018 -2.130 11.499 1.00 96.50 99 PHE A O 1
ATOM 751 N N . SER A 1 100 ? -1.263 -1.901 13.714 1.00 96.62 100 SER A N 1
ATOM 752 C CA . SER A 1 100 ? -0.990 -0.463 13.735 1.00 96.62 100 SER A CA 1
ATOM 753 C C . SER A 1 100 ? 0.441 -0.150 13.288 1.00 96.62 100 SER A C 1
ATOM 755 O O . SER A 1 100 ? 0.648 0.654 12.376 1.00 96.62 100 SER A O 1
ATOM 757 N N . PHE A 1 101 ? 1.436 -0.827 13.870 1.00 97.06 101 PHE A N 1
ATOM 758 C CA . PHE A 1 101 ? 2.844 -0.605 13.543 1.00 97.06 101 PHE A CA 1
ATOM 759 C C . PHE A 1 101 ? 3.155 -0.934 12.080 1.00 97.06 101 PHE A C 1
ATOM 761 O O . PHE A 1 101 ? 3.798 -0.156 11.378 1.00 97.06 101 PHE A O 1
ATOM 768 N N . THR A 1 102 ? 2.659 -2.069 11.600 1.00 95.19 102 THR A N 1
ATOM 769 C CA . THR A 1 102 ? 2.860 -2.507 10.215 1.00 95.19 102 THR A CA 1
ATOM 770 C C . THR A 1 102 ? 2.119 -1.624 9.209 1.00 95.19 102 THR A C 1
ATOM 772 O O . THR A 1 102 ? 2.679 -1.346 8.153 1.00 95.19 102 THR A O 1
ATOM 775 N N . SER A 1 103 ? 0.933 -1.094 9.537 1.00 96.31 103 SER A N 1
ATOM 776 C CA . SER A 1 103 ? 0.244 -0.095 8.698 1.00 96.31 103 SER A CA 1
ATOM 777 C C . SER A 1 103 ? 1.039 1.210 8.591 1.00 96.31 103 SER A C 1
ATOM 779 O O . SER A 1 103 ? 1.169 1.766 7.500 1.00 96.31 103 SER A O 1
ATOM 781 N N . LEU A 1 104 ? 1.632 1.680 9.696 1.00 97.00 104 LEU A N 1
ATOM 782 C CA . LEU A 1 104 ? 2.500 2.861 9.686 1.00 97.00 104 LEU A CA 1
ATOM 783 C C . LEU A 1 104 ? 3.767 2.626 8.860 1.00 97.00 104 LEU A C 1
ATOM 785 O O . LEU A 1 104 ? 4.122 3.450 8.01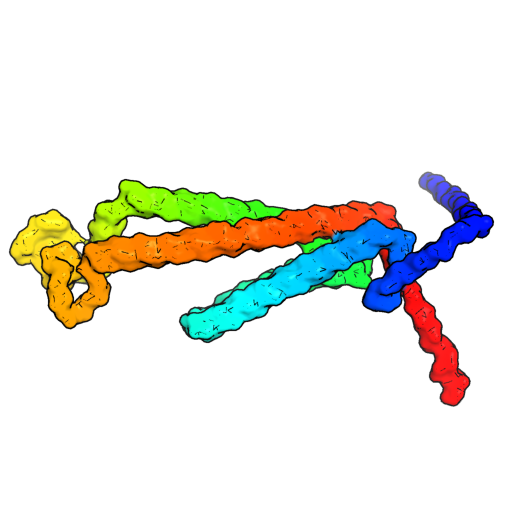8 1.00 97.00 104 LEU A O 1
ATOM 789 N N . LEU A 1 105 ? 4.435 1.493 9.083 1.00 96.00 105 LEU A N 1
ATOM 790 C CA . LEU A 1 105 ? 5.626 1.117 8.328 1.00 96.00 105 LEU A CA 1
ATOM 791 C C . LEU A 1 105 ? 5.305 0.982 6.834 1.00 96.00 105 LEU A C 1
ATOM 793 O O . LEU A 1 105 ? 6.077 1.447 5.999 1.00 96.00 105 LEU A O 1
ATOM 797 N N . SER A 1 106 ? 4.139 0.421 6.502 1.00 94.12 106 SER A N 1
ATOM 798 C CA . SER A 1 106 ? 3.641 0.333 5.130 1.00 94.12 106 SER A CA 1
ATOM 799 C C . SER A 1 106 ? 3.453 1.722 4.516 1.00 94.12 106 SER A C 1
ATOM 801 O O . SER A 1 106 ? 4.017 1.983 3.454 1.00 94.12 106 SER A O 1
ATOM 803 N N . ALA A 1 107 ? 2.788 2.650 5.213 1.00 95.38 107 ALA A N 1
ATOM 804 C CA . ALA A 1 107 ? 2.620 4.028 4.748 1.00 95.38 107 ALA A CA 1
ATOM 805 C C . ALA A 1 107 ? 3.970 4.718 4.484 1.00 95.38 107 ALA A C 1
ATOM 807 O O . ALA A 1 107 ? 4.160 5.319 3.427 1.00 95.38 107 ALA A O 1
ATOM 808 N N . ILE A 1 108 ? 4.931 4.592 5.407 1.00 96.62 108 ILE A N 1
ATOM 809 C CA . ILE A 1 108 ? 6.281 5.158 5.251 1.00 96.62 108 ILE A CA 1
ATOM 810 C C . ILE A 1 108 ? 6.991 4.535 4.047 1.00 96.62 108 ILE A C 1
ATOM 812 O O . ILE A 1 108 ? 7.527 5.258 3.210 1.00 96.62 108 ILE A O 1
ATOM 816 N N . SER A 1 109 ? 6.958 3.207 3.922 1.00 93.00 109 SER A N 1
ATOM 817 C CA . SER A 1 109 ? 7.590 2.503 2.803 1.00 93.00 109 SER A CA 1
ATOM 818 C C . SER A 1 109 ? 7.001 2.915 1.451 1.00 93.00 109 SER A C 1
ATOM 820 O O . SER A 1 109 ? 7.749 3.112 0.498 1.00 93.00 109 SER A O 1
ATOM 822 N N . GLN A 1 110 ? 5.685 3.131 1.372 1.00 92.06 110 GLN A N 1
ATOM 823 C CA . GLN A 1 110 ? 5.007 3.570 0.154 1.00 92.06 110 GLN A CA 1
ATOM 824 C C . GLN A 1 110 ? 5.301 5.030 -0.181 1.00 92.06 110 GLN A C 1
ATOM 826 O O . GLN A 1 110 ? 5.492 5.345 -1.352 1.00 92.06 110 GLN A O 1
ATOM 831 N N . MET A 1 111 ? 5.399 5.910 0.821 1.00 93.38 111 MET A N 1
ATOM 832 C CA . MET A 1 111 ? 5.845 7.291 0.610 1.00 93.38 111 MET A CA 1
ATOM 833 C C . MET A 1 111 ? 7.279 7.336 0.071 1.00 93.38 111 MET A C 1
ATOM 835 O O . MET A 1 111 ? 7.546 8.058 -0.887 1.00 93.38 111 MET A O 1
ATOM 839 N N . LEU A 1 112 ? 8.186 6.533 0.639 1.00 94.25 112 LEU A N 1
ATOM 840 C CA . LEU A 1 112 ? 9.566 6.429 0.159 1.00 94.25 112 LEU A CA 1
ATOM 841 C C . LEU A 1 112 ? 9.639 5.827 -1.246 1.00 94.25 112 LEU A C 1
ATOM 843 O O . LEU A 1 112 ? 10.393 6.323 -2.078 1.00 94.25 112 LEU A O 1
ATOM 847 N N . LEU A 1 113 ? 8.851 4.788 -1.535 1.00 89.25 113 LEU A N 1
ATOM 848 C CA . LEU A 1 113 ? 8.787 4.190 -2.867 1.00 89.25 113 LEU A CA 1
ATOM 849 C C . LEU A 1 113 ? 8.269 5.196 -3.898 1.00 89.25 113 LEU A C 1
ATOM 851 O O . LEU A 1 113 ? 8.893 5.359 -4.938 1.00 89.25 113 LEU A O 1
ATOM 855 N N . MET A 1 114 ? 7.186 5.913 -3.587 1.00 89.25 114 MET A N 1
ATOM 856 C CA . MET A 1 114 ? 6.634 6.961 -4.446 1.00 89.25 114 MET A CA 1
ATOM 857 C C . MET A 1 114 ? 7.665 8.066 -4.707 1.00 89.25 114 MET A C 1
ATOM 859 O O . MET A 1 114 ? 7.858 8.456 -5.856 1.00 89.25 114 MET A O 1
ATOM 863 N N . LEU A 1 115 ? 8.374 8.526 -3.671 1.00 92.38 115 LEU A N 1
ATOM 864 C CA . LEU A 1 115 ? 9.442 9.518 -3.811 1.00 92.38 115 LEU A CA 1
ATOM 865 C C . LEU A 1 115 ? 10.582 9.004 -4.701 1.00 92.38 115 LEU A C 1
ATOM 867 O O . LEU A 1 115 ? 11.000 9.704 -5.617 1.00 92.38 115 LEU A O 1
ATOM 871 N N . ASN A 1 116 ? 11.051 7.774 -4.478 1.00 89.00 116 ASN A N 1
ATOM 872 C CA . ASN A 1 116 ? 12.101 7.161 -5.294 1.00 89.00 116 ASN A CA 1
ATOM 873 C C . ASN A 1 116 ? 11.668 6.978 -6.752 1.00 89.00 116 ASN A C 1
ATOM 875 O O . ASN A 1 116 ? 12.459 7.226 -7.655 1.00 89.00 116 ASN A O 1
ATOM 879 N N . SER A 1 117 ? 10.418 6.581 -7.001 1.00 86.12 117 SER A N 1
ATOM 880 C CA . SER A 1 117 ? 9.879 6.479 -8.358 1.00 86.12 117 SER A CA 1
ATOM 881 C C . SER A 1 117 ? 9.815 7.841 -9.045 1.00 86.12 117 SER A C 1
ATOM 883 O O . SER A 1 117 ? 10.203 7.943 -10.203 1.00 86.12 117 SER A O 1
ATOM 885 N N . LEU A 1 118 ? 9.386 8.892 -8.339 1.00 87.00 118 LEU A N 1
ATOM 886 C CA . LEU A 1 118 ? 9.374 10.255 -8.876 1.00 87.00 118 LEU A CA 1
ATOM 887 C C . LEU A 1 118 ? 10.785 10.761 -9.186 1.00 87.00 118 LEU A C 1
ATOM 889 O O . LEU A 1 118 ? 10.999 11.327 -10.254 1.00 87.00 118 LEU A O 1
ATOM 893 N N . LEU A 1 119 ? 11.749 10.509 -8.298 1.00 89.94 119 LEU A N 1
ATOM 894 C CA . LEU A 1 119 ? 13.155 10.841 -8.533 1.00 89.94 119 LEU A CA 1
ATOM 895 C C . LEU A 1 119 ? 13.729 10.072 -9.727 1.00 89.94 119 LEU A C 1
ATOM 897 O O . LEU A 1 119 ? 14.438 10.659 -10.534 1.00 89.94 119 LEU A O 1
ATOM 901 N N . ALA A 1 120 ? 13.397 8.787 -9.872 1.00 83.62 120 ALA A N 1
ATOM 902 C CA . ALA A 1 120 ? 13.830 7.983 -11.010 1.00 83.62 120 ALA A CA 1
ATOM 903 C C . ALA A 1 120 ? 13.243 8.504 -12.330 1.00 83.62 120 ALA A C 1
ATOM 905 O O . ALA A 1 120 ? 13.976 8.647 -13.301 1.00 83.62 120 ALA A O 1
ATOM 906 N N . ILE A 1 121 ? 11.947 8.832 -12.360 1.00 83.25 121 ILE A N 1
ATOM 907 C CA . ILE A 1 121 ? 11.294 9.417 -13.542 1.00 83.25 121 ILE A CA 1
ATOM 908 C C . ILE A 1 121 ? 11.935 10.760 -13.898 1.00 83.25 121 ILE A C 1
ATOM 910 O O . ILE A 1 121 ? 12.244 10.997 -15.062 1.00 83.25 121 ILE A O 1
ATOM 914 N N . TRP A 1 122 ? 12.163 11.617 -12.901 1.00 85.88 122 TRP A N 1
ATOM 915 C CA . TRP A 1 122 ? 12.801 12.915 -13.100 1.00 85.88 122 TRP A CA 1
ATOM 916 C C . TRP A 1 122 ? 14.222 12.768 -13.659 1.00 85.88 122 TRP A C 1
ATOM 918 O O . TRP A 1 122 ? 14.550 13.391 -14.663 1.00 85.88 122 TRP A O 1
ATOM 928 N N . PHE A 1 123 ? 15.026 11.872 -13.081 1.00 85.56 123 PHE A N 1
ATOM 929 C CA . PHE A 1 123 ? 16.388 11.611 -13.541 1.00 85.56 123 PHE A CA 1
ATOM 930 C C . PHE A 1 123 ? 16.436 11.037 -14.962 1.00 85.56 123 PHE A C 1
ATOM 932 O O . PHE A 1 123 ? 17.298 11.428 -15.748 1.00 85.56 123 PHE A O 1
ATOM 939 N N . ILE A 1 124 ? 15.514 10.127 -15.302 1.00 78.88 124 ILE A N 1
ATOM 940 C CA . ILE A 1 124 ? 15.394 9.575 -16.658 1.00 78.88 124 ILE A CA 1
ATOM 941 C C . ILE A 1 124 ? 15.055 10.688 -17.650 1.00 78.88 124 ILE A C 1
ATOM 943 O O . ILE A 1 124 ? 15.699 10.761 -18.687 1.00 78.88 124 ILE A O 1
ATOM 947 N N . SER A 1 125 ? 14.109 11.566 -17.307 1.00 79.50 125 SER A N 1
ATOM 948 C CA . SER A 1 125 ? 13.678 12.667 -18.177 1.00 79.50 125 SER A CA 1
ATOM 949 C C . SER A 1 125 ? 14.767 13.722 -18.407 1.00 79.50 125 SER A C 1
ATOM 951 O O . SER A 1 125 ? 14.818 14.334 -19.466 1.00 79.50 125 SER A O 1
ATOM 953 N N . GLU A 1 126 ? 15.663 13.936 -17.442 1.00 83.81 126 GLU A N 1
ATOM 954 C CA . GLU A 1 126 ? 16.770 14.892 -17.593 1.00 83.81 126 GLU A CA 1
ATOM 955 C C . GLU A 1 126 ? 17.967 14.308 -18.367 1.00 83.81 126 GLU A C 1
ATOM 957 O O . GLU A 1 126 ? 18.788 15.056 -18.890 1.00 83.81 126 GLU A O 1
ATOM 962 N N . ASN A 1 127 ? 18.071 12.977 -18.469 1.00 82.19 127 ASN A N 1
ATOM 963 C CA . ASN A 1 127 ? 19.224 12.280 -19.055 1.00 82.19 127 ASN A CA 1
ATOM 964 C C . ASN A 1 127 ? 18.828 11.336 -20.205 1.00 82.19 127 ASN A C 1
ATOM 966 O O . ASN A 1 127 ? 19.483 10.312 -20.415 1.00 82.19 127 ASN A O 1
ATOM 970 N N . GLU A 1 128 ? 17.759 11.654 -20.941 1.00 70.94 128 GLU A N 1
ATOM 971 C CA . GLU A 1 128 ? 17.169 10.776 -21.966 1.00 70.94 128 GLU A CA 1
ATOM 972 C C . GLU A 1 128 ? 18.197 10.319 -23.016 1.00 70.94 128 GLU A C 1
ATOM 974 O O . GLU A 1 128 ? 18.281 9.126 -23.315 1.00 70.94 128 GLU A O 1
ATOM 979 N N . GLU A 1 129 ? 19.057 11.226 -23.490 1.00 69.88 129 GLU A N 1
ATOM 980 C CA . GLU A 1 129 ? 20.108 10.922 -24.474 1.00 69.88 129 GLU A CA 1
ATOM 981 C C . GLU A 1 129 ? 21.130 9.899 -23.946 1.00 69.88 129 GLU A C 1
ATOM 983 O O . GLU A 1 129 ? 21.471 8.931 -24.630 1.00 69.88 129 GLU A O 1
ATOM 988 N N . VAL A 1 130 ? 21.567 10.063 -22.692 1.00 73.00 130 VAL A N 1
ATOM 989 C CA . VAL A 1 130 ? 22.544 9.176 -22.035 1.00 73.00 130 VAL A CA 1
ATOM 990 C C . VAL A 1 130 ? 21.942 7.792 -21.796 1.00 73.00 130 VAL A C 1
ATOM 992 O O . VAL A 1 130 ? 22.621 6.775 -21.952 1.00 73.00 130 VAL A O 1
ATOM 995 N N . PHE A 1 131 ? 20.653 7.730 -21.448 1.00 69.19 131 PHE A N 1
ATOM 996 C CA . PHE A 1 131 ? 19.943 6.462 -21.314 1.00 69.19 131 PHE A CA 1
ATOM 997 C C . PHE A 1 131 ? 19.755 5.765 -22.661 1.00 69.19 131 PHE A C 1
ATOM 999 O O . PHE A 1 131 ? 19.936 4.549 -22.709 1.00 69.19 131 PHE A O 1
ATOM 1006 N N . CYS A 1 132 ? 19.447 6.495 -23.742 1.00 68.19 132 CYS A N 1
ATOM 1007 C CA . CYS A 1 132 ? 19.342 5.909 -25.084 1.00 68.19 132 CYS A CA 1
ATOM 1008 C C . CYS A 1 132 ? 20.685 5.301 -25.503 1.00 68.19 132 CYS A C 1
ATOM 1010 O O . CYS A 1 132 ? 20.720 4.144 -25.913 1.00 68.19 132 CYS A O 1
ATOM 1012 N N . GLU A 1 133 ? 21.797 6.019 -25.300 1.00 67.25 133 GLU A N 1
ATOM 1013 C CA . GLU A 1 133 ? 23.147 5.518 -25.587 1.00 67.25 133 GLU A CA 1
ATOM 1014 C C . GLU A 1 133 ? 23.501 4.275 -24.752 1.00 67.25 133 GLU A C 1
ATOM 1016 O O . GLU A 1 133 ? 23.966 3.270 -25.298 1.00 67.25 133 GLU A O 1
ATOM 1021 N N . ALA A 1 134 ? 23.234 4.299 -23.444 1.00 69.06 134 ALA A N 1
ATOM 1022 C CA . ALA A 1 134 ? 23.513 3.172 -22.556 1.00 69.06 134 ALA A CA 1
ATOM 1023 C C . ALA A 1 134 ? 22.663 1.933 -22.891 1.00 69.06 134 ALA A C 1
ATOM 1025 O O . ALA A 1 134 ? 23.184 0.816 -22.927 1.00 69.06 134 ALA A O 1
ATOM 1026 N N . LEU A 1 135 ? 21.368 2.110 -23.176 1.00 67.94 135 LEU A N 1
ATOM 1027 C CA . LEU A 1 135 ? 20.494 1.025 -23.630 1.00 67.94 135 LEU A CA 1
ATOM 1028 C C . LEU A 1 135 ? 20.988 0.460 -24.958 1.00 67.94 135 LEU A C 1
ATOM 1030 O O . LEU A 1 135 ? 21.127 -0.753 -25.057 1.00 67.94 135 LEU A O 1
ATOM 1034 N N . CYS A 1 136 ? 21.339 1.319 -25.916 1.00 66.75 136 CYS A N 1
ATOM 1035 C CA . CYS A 1 136 ? 21.913 0.932 -27.203 1.00 66.75 136 CYS A CA 1
ATOM 1036 C C . CYS A 1 136 ? 23.172 0.068 -27.060 1.00 66.75 136 CYS A C 1
ATOM 1038 O O . CYS A 1 136 ? 23.316 -0.945 -27.745 1.00 66.75 136 CYS A O 1
ATOM 1040 N N . GLN A 1 137 ? 24.072 0.422 -26.141 1.00 65.31 137 GLN A N 1
ATOM 1041 C CA . GLN A 1 137 ? 25.260 -0.386 -25.861 1.00 65.31 137 GLN A CA 1
ATOM 1042 C C . GLN A 1 137 ? 24.907 -1.750 -25.252 1.00 65.31 137 GLN A C 1
ATOM 1044 O O . GLN A 1 137 ? 25.539 -2.751 -25.586 1.00 65.31 137 GLN A O 1
ATOM 1049 N N . VAL A 1 138 ? 23.895 -1.821 -24.384 1.00 68.19 138 VAL A N 1
ATOM 1050 C CA . VAL A 1 138 ? 23.503 -3.068 -23.708 1.00 68.19 138 VAL A CA 1
ATOM 1051 C C . VAL A 1 138 ? 22.709 -4.002 -24.628 1.00 68.19 138 VAL A C 1
ATOM 1053 O O . VAL A 1 138 ? 22.965 -5.206 -24.634 1.00 68.19 138 VAL A O 1
ATOM 1056 N N . THR A 1 139 ? 21.760 -3.486 -25.412 1.00 65.38 139 THR A N 1
ATOM 1057 C CA . THR A 1 139 ? 20.914 -4.297 -26.305 1.00 65.38 139 THR A CA 1
ATOM 1058 C C . THR A 1 139 ? 21.553 -4.550 -27.664 1.00 65.38 139 THR A C 1
ATOM 1060 O O . THR A 1 139 ? 21.430 -5.658 -28.180 1.00 65.38 139 THR A O 1
ATOM 1063 N N . GLY A 1 140 ? 22.246 -3.563 -28.236 1.00 61.00 140 GLY A N 1
ATOM 1064 C CA . GLY A 1 140 ? 22.793 -3.627 -29.595 1.00 61.00 140 GLY A CA 1
ATOM 1065 C C . GLY A 1 140 ? 24.164 -4.294 -29.711 1.00 61.00 140 GLY A C 1
ATOM 1066 O O . GLY A 1 140 ? 24.558 -4.681 -30.805 1.00 61.00 140 GLY A O 1
ATOM 1067 N N . CYS A 1 141 ? 24.909 -4.447 -28.610 1.00 65.25 141 CYS A N 1
ATOM 1068 C CA . CYS A 1 141 ? 26.288 -4.948 -28.669 1.00 65.25 141 CYS A CA 1
ATOM 1069 C C . CYS A 1 141 ? 26.451 -6.438 -28.311 1.00 65.25 141 CYS A C 1
ATOM 1071 O O . CYS A 1 141 ? 27.490 -7.046 -28.600 1.00 65.25 141 CYS A O 1
ATOM 1073 N N . GLY A 1 142 ? 25.433 -7.047 -27.689 1.00 64.25 142 GLY A N 1
ATOM 1074 C CA . GLY A 1 142 ? 25.454 -8.446 -27.253 1.00 64.25 142 GLY A CA 1
ATOM 1075 C C . GLY A 1 142 ? 26.785 -8.864 -26.599 1.00 64.25 142 GLY A C 1
ATOM 1076 O O . GLY A 1 142 ? 27.417 -8.100 -25.875 1.00 64.25 142 GLY A O 1
ATOM 1077 N N . ASN A 1 143 ? 27.251 -10.082 -26.893 1.00 59.94 143 ASN A N 1
ATOM 1078 C CA . ASN A 1 143 ? 28.583 -10.575 -26.492 1.00 59.94 143 ASN A CA 1
ATOM 1079 C C . ASN A 1 143 ? 29.690 -10.294 -27.537 1.00 59.94 143 ASN A C 1
ATOM 1081 O O . ASN A 1 143 ? 30.795 -10.829 -27.421 1.00 59.94 143 ASN A O 1
ATOM 1085 N N . HIS A 1 144 ? 29.411 -9.497 -28.575 1.00 61.53 144 HIS A N 1
ATOM 1086 C CA . HIS A 1 144 ? 30.293 -9.333 -29.742 1.00 61.53 144 HIS A CA 1
ATOM 1087 C C . HIS A 1 144 ? 31.290 -8.168 -29.608 1.00 61.53 144 HIS A C 1
ATOM 1089 O O . HIS A 1 144 ? 32.120 -7.959 -30.495 1.00 61.53 144 HIS A O 1
ATOM 1095 N N . SER A 1 145 ? 31.306 -7.491 -28.454 1.00 59.97 145 SER A N 1
ATOM 1096 C CA . SER A 1 145 ? 32.149 -6.322 -28.144 1.00 59.97 145 SER A CA 1
ATOM 1097 C C . SER A 1 145 ? 33.666 -6.530 -28.267 1.00 59.97 145 SER A C 1
ATOM 1099 O O . SER A 1 145 ? 34.432 -5.577 -28.160 1.00 59.97 145 SER A O 1
ATOM 1101 N N . ARG A 1 146 ? 34.134 -7.767 -28.479 1.00 63.25 146 ARG A N 1
ATOM 1102 C CA . ARG A 1 146 ? 35.558 -8.080 -28.683 1.00 63.25 146 ARG A CA 1
ATOM 1103 C C . ARG A 1 146 ? 36.025 -7.978 -30.135 1.00 63.25 146 ARG A C 1
ATOM 1105 O O . ARG A 1 146 ? 37.231 -7.943 -30.354 1.00 63.25 146 ARG A O 1
ATOM 1112 N N . ILE A 1 147 ? 35.110 -8.004 -31.106 1.00 75.56 147 ILE A N 1
ATOM 1113 C CA . ILE A 1 147 ? 35.442 -8.139 -32.539 1.00 75.56 147 ILE A CA 1
ATOM 1114 C C . ILE A 1 147 ? 35.041 -6.882 -33.326 1.00 75.56 147 ILE A C 1
ATOM 1116 O O . ILE A 1 147 ? 35.638 -6.581 -34.355 1.00 75.56 147 ILE A O 1
ATOM 1120 N N . CYS A 1 148 ? 34.069 -6.126 -32.823 1.00 74.12 148 CYS A N 1
ATOM 1121 C CA . CYS A 1 148 ? 33.544 -4.914 -33.438 1.00 74.12 148 CYS A CA 1
ATOM 1122 C C . CYS A 1 148 ? 33.288 -3.835 -32.374 1.00 74.12 148 CYS A C 1
ATOM 1124 O O . CYS A 1 148 ? 33.256 -4.122 -31.176 1.00 74.12 148 CYS A O 1
ATOM 1126 N N . SER A 1 149 ? 33.156 -2.582 -32.810 1.00 72.19 149 SER A N 1
ATOM 1127 C CA . SER A 1 149 ? 32.913 -1.434 -31.937 1.00 72.19 149 SER A CA 1
ATOM 1128 C C . SER A 1 149 ? 31.414 -1.161 -31.793 1.00 72.19 149 SER A C 1
ATOM 1130 O O . SER A 1 149 ? 30.662 -1.231 -32.762 1.00 72.19 149 SER A O 1
ATOM 1132 N N . CYS A 1 150 ? 30.987 -0.818 -30.579 1.00 70.19 150 CYS A N 1
ATOM 1133 C CA . CYS A 1 150 ? 29.624 -0.363 -30.265 1.00 70.19 150 CYS A CA 1
ATOM 1134 C C . CYS A 1 150 ? 29.627 1.058 -29.702 1.00 70.19 150 CYS A C 1
ATOM 1136 O O . CYS A 1 150 ? 28.773 1.434 -28.902 1.00 70.19 150 CYS A O 1
ATOM 1138 N N . GLN A 1 151 ? 30.656 1.825 -30.055 1.00 68.31 151 GLN A N 1
ATOM 1139 C CA . GLN A 1 151 ? 30.767 3.219 -29.670 1.00 68.31 151 GLN A CA 1
ATOM 1140 C C . GLN A 1 151 ? 30.070 4.089 -30.716 1.00 68.31 151 GLN A C 1
ATOM 1142 O O . GLN A 1 151 ? 30.183 3.830 -31.915 1.00 68.31 151 GLN A O 1
ATOM 1147 N N . ILE A 1 152 ? 29.373 5.138 -30.279 1.00 61.62 152 ILE A N 1
ATOM 1148 C CA . ILE A 1 152 ? 28.783 6.113 -31.200 1.00 61.62 152 ILE A CA 1
ATOM 1149 C C . ILE A 1 152 ? 29.894 6.683 -32.096 1.00 61.62 152 ILE A C 1
ATOM 1151 O O . ILE A 1 152 ? 30.943 7.107 -31.611 1.00 61.62 152 ILE A O 1
ATOM 1155 N N . GLY A 1 153 ? 29.682 6.650 -33.415 1.00 64.44 153 GLY A N 1
ATOM 1156 C CA . GLY A 1 153 ? 30.687 7.069 -34.397 1.00 64.44 153 GLY A CA 1
ATOM 1157 C C . GLY A 1 153 ? 31.700 5.988 -34.796 1.00 64.44 153 GLY A C 1
ATOM 1158 O O . GLY A 1 153 ? 32.738 6.317 -35.362 1.00 64.44 153 GLY A O 1
ATOM 1159 N N . CYS A 1 154 ? 31.414 4.704 -34.554 1.00 69.06 154 CYS A N 1
ATOM 1160 C CA . CYS A 1 154 ? 32.279 3.579 -34.938 1.00 69.06 154 CYS A CA 1
ATOM 1161 C C . CYS A 1 154 ? 32.538 3.423 -36.455 1.00 69.06 154 CYS A C 1
ATOM 1163 O O . CYS A 1 154 ? 33.429 2.659 -36.843 1.00 69.06 154 CYS A O 1
ATOM 1165 N N . GLY A 1 155 ? 31.823 4.149 -37.322 1.00 74.44 155 GLY A N 1
ATOM 1166 C CA . GLY A 1 155 ? 32.035 4.129 -38.772 1.00 74.44 155 GLY A CA 1
ATOM 1167 C C . GLY A 1 155 ? 31.921 2.716 -39.352 1.00 74.44 155 GLY A C 1
ATOM 1168 O O . GLY A 1 155 ? 30.974 1.994 -39.067 1.00 74.44 155 GLY A O 1
ATOM 1169 N N . GLU A 1 156 ? 32.909 2.286 -40.135 1.00 76.31 156 GLU A N 1
ATOM 1170 C CA . GLU A 1 156 ? 32.928 0.940 -40.736 1.00 76.31 156 GLU A CA 1
ATOM 1171 C C . GLU A 1 156 ? 33.246 -0.183 -39.732 1.00 76.31 156 GLU A C 1
ATOM 1173 O O . GLU A 1 156 ? 33.097 -1.359 -40.049 1.00 76.31 156 GLU A O 1
ATOM 1178 N N . SER A 1 157 ? 33.675 0.161 -38.512 1.00 78.94 157 SER A N 1
ATOM 1179 C CA . SER A 1 157 ? 34.020 -0.811 -37.464 1.00 78.94 157 SER A CA 1
ATOM 1180 C C . SER A 1 157 ? 32.851 -1.162 -36.536 1.00 78.94 157 SER A C 1
ATOM 1182 O O . SER A 1 157 ? 33.042 -1.892 -35.559 1.00 78.94 157 SER A O 1
ATOM 1184 N N . CYS A 1 158 ? 31.652 -0.640 -36.816 1.00 73.88 158 CYS A N 1
ATOM 1185 C CA . CYS A 1 158 ? 30.459 -0.914 -36.025 1.00 73.88 158 CYS A CA 1
ATOM 1186 C C . CYS A 1 158 ? 30.051 -2.390 -36.087 1.00 73.88 158 CYS A C 1
ATOM 1188 O O . CYS A 1 158 ? 30.095 -3.013 -37.149 1.00 73.88 158 CYS A O 1
ATOM 1190 N N . CYS A 1 159 ? 29.580 -2.942 -34.967 1.00 76.44 159 CYS A N 1
ATOM 1191 C CA . CYS A 1 159 ? 28.873 -4.222 -34.999 1.00 76.44 159 CYS A CA 1
ATOM 1192 C C . CYS A 1 159 ? 27.619 -4.102 -35.881 1.00 76.44 159 CYS A C 1
ATOM 1194 O O . CYS A 1 159 ? 26.910 -3.097 -35.803 1.00 76.44 159 CYS A O 1
ATOM 1196 N N . SER A 1 160 ? 27.325 -5.122 -36.694 1.00 73.00 160 SER A N 1
ATOM 1197 C CA . SER A 1 160 ? 26.127 -5.153 -37.553 1.00 73.00 160 SER A CA 1
ATOM 1198 C C . SER A 1 160 ? 24.848 -4.906 -36.756 1.00 73.00 160 SER A C 1
ATOM 1200 O O . SER A 1 160 ? 24.019 -4.091 -37.151 1.00 73.00 160 SER A O 1
ATOM 1202 N N . ASP A 1 161 ? 24.758 -5.540 -35.587 1.00 69.31 161 ASP A N 1
ATOM 1203 C CA . ASP A 1 161 ? 23.599 -5.486 -34.695 1.00 69.31 161 ASP A CA 1
ATOM 1204 C C . ASP A 1 161 ? 23.466 -4.095 -34.054 1.00 69.31 161 ASP A C 1
ATOM 1206 O O . ASP A 1 161 ? 22.369 -3.568 -33.894 1.00 69.31 161 ASP A O 1
ATOM 1210 N N . PHE A 1 162 ? 24.596 -3.441 -33.768 1.00 69.75 162 PHE A N 1
ATOM 1211 C CA . PHE A 1 162 ? 24.625 -2.070 -33.263 1.00 69.75 162 PHE A CA 1
ATOM 1212 C C . PHE A 1 162 ? 24.212 -1.062 -34.343 1.00 69.75 162 PHE A C 1
ATOM 1214 O O . PHE A 1 162 ? 23.461 -0.130 -34.063 1.00 69.75 162 PHE A O 1
ATOM 1221 N N . ALA A 1 163 ? 24.659 -1.246 -35.588 1.00 67.12 163 ALA A N 1
ATOM 1222 C CA . ALA A 1 163 ? 24.273 -0.380 -36.700 1.00 67.12 163 ALA A CA 1
ATOM 1223 C C . ALA A 1 163 ? 22.772 -0.496 -37.031 1.00 67.12 163 ALA A C 1
ATOM 1225 O O . ALA A 1 163 ? 22.131 0.517 -37.319 1.00 67.12 163 ALA A O 1
ATOM 1226 N N . GLU A 1 164 ? 22.208 -1.705 -36.937 1.00 65.31 164 GLU A N 1
ATOM 1227 C CA . GLU A 1 164 ? 20.778 -1.963 -37.144 1.00 65.31 164 GLU A CA 1
ATOM 1228 C C . GLU A 1 164 ? 19.908 -1.378 -36.019 1.00 65.31 164 GLU A C 1
ATOM 1230 O O . GLU A 1 164 ? 18.854 -0.810 -36.293 1.00 65.31 164 GLU A O 1
ATOM 1235 N N . VAL A 1 165 ? 20.353 -1.457 -34.759 1.00 63.44 165 VAL A N 1
ATOM 1236 C CA . VAL A 1 165 ? 19.585 -0.955 -33.604 1.00 63.44 165 VAL A CA 1
ATOM 1237 C C . VAL A 1 165 ? 19.748 0.561 -33.403 1.00 63.44 165 VAL A C 1
ATOM 1239 O O . VAL A 1 165 ? 18.782 1.239 -33.050 1.00 63.44 165 VAL A O 1
ATOM 1242 N N . CYS A 1 166 ? 20.947 1.111 -33.636 1.00 64.12 166 CYS A N 1
ATOM 1243 C CA . CYS A 1 166 ? 21.312 2.463 -33.190 1.00 64.12 166 CYS A CA 1
ATOM 1244 C C . CYS A 1 166 ? 21.682 3.448 -34.313 1.00 64.12 166 CYS A C 1
ATOM 1246 O O . CYS A 1 166 ? 21.660 4.650 -34.064 1.00 64.12 166 CYS A O 1
ATOM 1248 N N . HIS A 1 167 ? 22.013 2.997 -35.533 1.00 58.97 167 HIS A N 1
ATOM 1249 C CA . HIS A 1 167 ? 22.531 3.889 -36.588 1.00 58.97 167 HIS A CA 1
ATOM 1250 C C . HIS A 1 167 ? 21.546 4.143 -37.742 1.00 58.97 167 HIS A C 1
ATOM 1252 O O . HIS A 1 167 ? 21.541 5.235 -38.310 1.00 58.97 167 HIS A O 1
ATOM 1258 N N . ASN A 1 168 ? 20.688 3.177 -38.078 1.00 52.62 168 ASN A N 1
ATOM 1259 C CA . ASN A 1 168 ? 19.659 3.330 -39.104 1.00 52.62 168 ASN A CA 1
ATOM 1260 C C . ASN A 1 168 ? 18.292 3.044 -38.484 1.00 52.62 168 ASN A C 1
ATOM 1262 O O . ASN A 1 168 ? 17.901 1.891 -38.364 1.00 52.62 168 ASN A O 1
ATOM 1266 N N . GLY A 1 169 ? 17.534 4.084 -38.132 1.00 46.34 169 GLY A N 1
ATOM 1267 C CA . GLY A 1 169 ? 16.151 3.982 -37.642 1.00 46.34 169 GLY A CA 1
ATOM 1268 C C . GLY A 1 169 ? 15.137 3.402 -38.647 1.00 46.34 169 GLY A C 1
ATOM 1269 O O . GLY A 1 169 ? 13.966 3.765 -38.613 1.00 46.34 169 GLY A O 1
ATOM 1270 N N . GLN A 1 170 ? 15.557 2.530 -39.564 1.00 37.41 170 GLN A N 1
ATOM 1271 C CA . GLN A 1 170 ? 14.703 1.810 -40.497 1.00 37.41 170 GLN A CA 1
ATOM 1272 C C . GLN A 1 170 ? 14.864 0.304 -40.302 1.00 37.41 170 GLN A C 1
ATOM 1274 O O . GLN A 1 170 ? 15.780 -0.324 -40.820 1.00 37.41 170 GLN A O 1
ATOM 1279 N N . GLN A 1 171 ? 13.917 -0.215 -39.517 1.00 46.38 171 GLN A N 1
ATOM 1280 C CA . GLN A 1 171 ? 13.260 -1.518 -39.609 1.00 46.38 171 GLN A CA 1
ATOM 1281 C C . GLN A 1 171 ? 13.868 -2.508 -40.613 1.00 46.38 171 GLN A C 1
ATOM 1283 O O . GLN A 1 171 ? 13.803 -2.269 -41.815 1.00 46.38 171 GLN A O 1
ATOM 1288 N N . LEU A 1 172 ? 14.208 -3.711 -40.137 1.00 40.75 172 LEU A N 1
ATOM 1289 C CA . LEU A 1 172 ? 13.570 -4.884 -40.739 1.00 40.75 172 LEU A CA 1
ATOM 1290 C C . LEU A 1 172 ? 13.372 -6.071 -39.782 1.00 40.75 172 LEU A C 1
ATOM 1292 O O . LEU A 1 172 ? 12.397 -6.788 -39.985 1.00 40.75 172 LEU A O 1
ATOM 1296 N N . LEU A 1 173 ? 14.178 -6.276 -38.727 1.00 41.44 173 LEU A N 1
ATOM 1297 C CA . LEU A 1 173 ? 13.920 -7.388 -37.785 1.00 41.44 173 LEU A CA 1
ATOM 1298 C C . LEU A 1 173 ? 14.233 -7.139 -36.295 1.00 41.44 173 LEU A C 1
ATOM 1300 O O . LEU A 1 173 ? 13.841 -7.968 -35.470 1.00 41.44 173 LEU A O 1
ATOM 1304 N N . ALA A 1 174 ? 14.849 -6.018 -35.911 1.00 39.38 174 ALA A N 1
ATOM 1305 C CA . ALA A 1 174 ? 15.059 -5.677 -34.500 1.00 39.38 174 ALA A CA 1
ATOM 1306 C C . ALA A 1 174 ? 13.866 -4.891 -33.899 1.00 39.38 174 ALA A C 1
ATOM 1308 O O . ALA A 1 174 ? 13.343 -3.969 -34.534 1.00 39.38 174 ALA A O 1
ATOM 1309 N N . PRO A 1 175 ? 13.404 -5.220 -32.676 1.00 44.06 175 PRO A N 1
ATOM 1310 C CA . PRO A 1 175 ? 12.301 -4.516 -32.044 1.00 44.06 175 PRO A CA 1
ATOM 1311 C C . PRO A 1 175 ? 12.794 -3.160 -31.511 1.00 44.06 175 PRO A C 1
ATOM 1313 O O . PRO A 1 175 ? 13.443 -3.123 -30.472 1.00 44.06 175 PRO A O 1
ATOM 1316 N N . MET A 1 176 ? 12.394 -2.066 -32.174 1.00 49.31 176 MET A N 1
ATOM 1317 C CA . MET A 1 176 ? 12.406 -0.669 -31.680 1.00 49.31 176 MET A CA 1
ATOM 1318 C C . MET A 1 176 ? 13.711 0.134 -31.930 1.00 49.31 176 MET A C 1
ATOM 1320 O O . MET A 1 176 ? 14.761 -0.180 -31.381 1.00 49.31 176 MET A O 1
ATOM 1324 N N . SER A 1 177 ? 13.626 1.199 -32.748 1.00 56.31 177 SER A N 1
ATOM 1325 C CA . SER A 1 177 ? 14.695 2.204 -32.953 1.00 56.31 177 SER A CA 1
ATOM 1326 C C . SER A 1 177 ? 14.840 3.132 -31.731 1.00 56.31 177 SER A C 1
ATOM 1328 O O . SER A 1 177 ? 13.891 3.224 -30.963 1.00 56.31 177 SER A O 1
ATOM 1330 N N . CYS A 1 178 ? 15.955 3.862 -31.536 1.00 57.31 178 CYS A N 1
ATOM 1331 C CA . CYS A 1 178 ? 16.101 4.796 -30.387 1.00 57.31 178 CYS A CA 1
ATOM 1332 C C . CYS A 1 178 ? 14.980 5.859 -30.342 1.00 57.31 178 CYS A C 1
ATOM 1334 O O . CYS A 1 178 ? 14.500 6.179 -29.265 1.00 57.31 178 CYS A O 1
ATOM 1336 N N . ILE A 1 179 ? 14.486 6.327 -31.496 1.00 61.84 179 ILE A N 1
ATOM 1337 C CA . ILE A 1 179 ? 13.361 7.280 -31.591 1.00 61.84 179 ILE A CA 1
ATOM 1338 C C . ILE A 1 179 ? 12.038 6.613 -31.174 1.00 61.84 179 ILE A C 1
ATOM 1340 O O . ILE A 1 179 ? 11.251 7.185 -30.419 1.00 61.84 179 ILE A O 1
ATOM 1344 N N . ASP A 1 180 ? 11.794 5.375 -31.616 1.00 60.59 180 ASP A N 1
ATOM 1345 C CA . ASP A 1 180 ? 10.624 4.602 -31.177 1.00 60.59 180 ASP A CA 1
ATOM 1346 C C . ASP A 1 180 ? 10.739 4.189 -29.705 1.00 60.59 180 ASP A C 1
ATOM 1348 O O . ASP A 1 180 ? 9.726 4.041 -29.022 1.00 60.59 180 ASP A O 1
ATOM 1352 N N . LEU A 1 181 ? 11.961 3.996 -29.208 1.00 57.50 181 LEU A N 1
ATOM 1353 C CA . LEU A 1 181 ? 12.279 3.648 -27.833 1.00 57.50 181 LEU A CA 1
ATOM 1354 C C . LEU A 1 181 ? 12.088 4.857 -26.924 1.00 57.50 181 LEU A C 1
ATOM 1356 O O . LEU A 1 181 ? 11.510 4.683 -25.866 1.00 57.50 181 LEU A O 1
ATOM 1360 N N . GLU A 1 182 ? 12.477 6.058 -27.344 1.00 63.59 182 GLU A N 1
ATOM 1361 C CA . GLU A 1 182 ? 12.220 7.328 -26.659 1.00 63.59 182 GLU A CA 1
ATOM 1362 C C . GLU A 1 182 ? 10.714 7.609 -26.594 1.00 63.59 182 GLU A C 1
ATOM 1364 O O . GLU A 1 182 ? 10.168 7.827 -25.515 1.00 63.59 182 GLU A O 1
ATOM 1369 N N . ALA A 1 183 ? 9.995 7.455 -27.711 1.00 61.62 183 ALA A N 1
ATOM 1370 C CA . ALA A 1 183 ? 8.539 7.587 -27.740 1.00 61.62 183 ALA A CA 1
ATOM 1371 C C . ALA A 1 183 ? 7.830 6.513 -26.889 1.00 61.62 183 ALA A C 1
ATOM 1373 O O . ALA A 1 183 ? 6.845 6.794 -26.199 1.00 61.62 183 ALA A O 1
ATOM 1374 N N . THR A 1 184 ? 8.333 5.274 -26.897 1.00 63.44 184 THR A N 1
ATOM 1375 C CA . THR A 1 184 ? 7.774 4.170 -26.105 1.00 63.44 184 THR A CA 1
ATOM 1376 C C . THR A 1 184 ? 8.141 4.281 -24.629 1.00 63.44 184 THR A C 1
ATOM 1378 O O . THR A 1 184 ? 7.302 3.956 -23.788 1.00 63.44 184 THR A O 1
ATOM 1381 N N . LEU A 1 185 ? 9.353 4.732 -24.289 1.00 63.47 185 LEU A N 1
ATOM 1382 C CA . LEU A 1 185 ? 9.745 5.047 -22.920 1.00 63.47 185 LEU A CA 1
ATOM 1383 C C . LEU A 1 185 ? 8.893 6.198 -22.433 1.00 63.47 185 LEU A C 1
ATOM 1385 O O . LEU A 1 185 ? 8.239 5.996 -21.430 1.00 63.47 185 LEU A O 1
ATOM 1389 N N . GLY A 1 186 ? 8.799 7.314 -23.155 1.00 66.75 186 GLY A N 1
ATOM 1390 C CA . GLY A 1 186 ? 7.943 8.445 -22.801 1.00 66.75 186 GLY A CA 1
ATOM 1391 C C . GLY A 1 186 ? 6.497 8.016 -22.553 1.00 66.75 186 GLY A C 1
ATOM 1392 O O . GLY A 1 186 ? 5.929 8.289 -21.500 1.00 66.75 186 GLY A O 1
ATOM 1393 N N . TYR A 1 187 ? 5.897 7.241 -23.461 1.00 73.19 187 TYR A N 1
ATOM 1394 C CA . TYR A 1 187 ? 4.535 6.742 -23.259 1.00 73.19 187 TYR A CA 1
ATOM 1395 C C . TYR A 1 187 ? 4.422 5.799 -22.049 1.00 73.19 187 TYR A C 1
ATOM 1397 O O . TYR A 1 187 ? 3.524 5.958 -21.220 1.00 73.19 187 TYR A O 1
ATOM 1405 N N . LYS A 1 188 ? 5.330 4.826 -21.898 1.00 73.31 188 LYS A N 1
ATOM 1406 C CA . LYS A 1 188 ? 5.297 3.866 -20.780 1.00 73.31 188 LYS A CA 1
ATOM 1407 C C . LYS A 1 188 ? 5.637 4.514 -19.441 1.00 73.31 188 LYS A C 1
ATOM 1409 O O . LYS A 1 188 ? 5.025 4.140 -18.445 1.00 73.31 188 LYS A O 1
ATOM 1414 N N . THR A 1 189 ? 6.564 5.466 -19.396 1.00 73.56 189 THR A N 1
ATOM 1415 C CA . THR A 1 189 ? 6.919 6.231 -18.197 1.00 73.56 189 THR A CA 1
ATOM 1416 C C . THR A 1 189 ? 5.774 7.150 -17.818 1.00 73.56 189 THR A C 1
ATOM 1418 O O . THR A 1 189 ? 5.426 7.173 -16.647 1.00 73.56 189 THR A O 1
ATOM 1421 N N . HIS A 1 190 ? 5.094 7.805 -18.766 1.00 76.44 190 HIS A N 1
ATOM 1422 C CA . HIS A 1 190 ? 3.887 8.582 -18.475 1.00 76.44 190 HIS A CA 1
ATOM 1423 C C . HIS A 1 190 ? 2.735 7.713 -17.968 1.00 76.44 190 HIS A C 1
ATOM 1425 O O . HIS A 1 190 ? 2.092 8.075 -16.982 1.00 76.44 190 HIS A O 1
ATOM 1431 N N . VAL A 1 191 ? 2.477 6.556 -18.587 1.00 80.56 191 VAL A N 1
ATOM 1432 C CA . VAL A 1 191 ? 1.446 5.620 -18.110 1.00 80.56 191 VAL A CA 1
ATOM 1433 C C . VAL A 1 191 ? 1.806 5.092 -16.721 1.00 80.56 191 VAL A C 1
ATOM 1435 O O . VAL A 1 191 ? 0.973 5.152 -15.818 1.00 80.56 191 VAL A O 1
ATOM 1438 N N . ALA A 1 192 ? 3.045 4.645 -16.507 1.00 75.00 192 ALA A N 1
ATOM 1439 C CA . ALA A 1 192 ? 3.508 4.167 -15.207 1.00 75.00 192 ALA A CA 1
ATOM 1440 C C . ALA A 1 192 ? 3.453 5.272 -14.143 1.00 75.00 192 ALA A C 1
ATOM 1442 O O . ALA A 1 192 ? 2.930 5.041 -13.058 1.00 75.00 192 ALA A O 1
ATOM 1443 N N . ALA A 1 193 ? 3.908 6.484 -14.463 1.00 78.12 193 ALA A N 1
ATOM 1444 C CA . ALA A 1 193 ? 3.842 7.647 -13.584 1.00 78.12 193 ALA A CA 1
ATOM 1445 C C . ALA A 1 193 ? 2.396 7.995 -13.226 1.00 78.12 193 ALA A C 1
ATOM 1447 O O . ALA A 1 193 ? 2.099 8.225 -12.061 1.00 78.12 193 ALA A O 1
ATOM 1448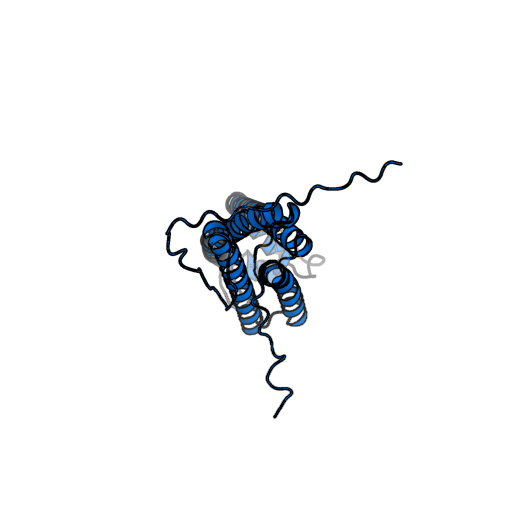 N N . THR A 1 194 ? 1.480 7.971 -14.198 1.00 82.25 194 THR A N 1
ATOM 1449 C CA . THR A 1 194 ? 0.051 8.241 -13.971 1.00 82.25 194 THR A CA 1
ATOM 1450 C C . THR A 1 194 ? -0.565 7.191 -13.052 1.00 82.25 194 THR A C 1
ATOM 1452 O O . THR A 1 194 ? -1.277 7.530 -12.109 1.00 82.25 194 THR A O 1
ATOM 1455 N N . VAL A 1 195 ? -0.257 5.913 -13.287 1.00 81.50 195 VAL A N 1
ATOM 1456 C CA . VAL A 1 195 ? -0.726 4.802 -12.450 1.00 81.50 195 VAL A CA 1
ATOM 1457 C C . VAL A 1 195 ? -0.173 4.921 -11.028 1.00 81.50 195 VAL A C 1
ATOM 1459 O O . VAL A 1 195 ? -0.941 4.814 -10.074 1.00 81.50 195 VAL A O 1
ATOM 1462 N N . ILE A 1 196 ? 1.124 5.199 -10.869 1.00 82.94 196 ILE A N 1
ATOM 1463 C CA . ILE A 1 196 ? 1.767 5.404 -9.562 1.00 82.94 196 ILE A CA 1
ATOM 1464 C C . ILE A 1 196 ? 1.133 6.602 -8.847 1.00 82.94 196 ILE A C 1
ATOM 1466 O O . ILE A 1 196 ? 0.692 6.477 -7.710 1.00 82.94 196 ILE A O 1
ATOM 1470 N N . MET A 1 197 ? 0.996 7.742 -9.521 1.00 85.81 197 MET A N 1
ATOM 1471 C CA . MET A 1 197 ? 0.433 8.964 -8.940 1.00 85.81 197 MET A CA 1
ATOM 1472 C C . MET A 1 197 ? -1.042 8.829 -8.557 1.00 85.81 197 MET A C 1
ATOM 1474 O O . MET A 1 197 ? -1.496 9.531 -7.659 1.00 85.81 197 MET A O 1
ATOM 1478 N N . LEU A 1 198 ? -1.795 7.936 -9.201 1.00 88.81 198 LEU A N 1
ATOM 1479 C CA . LEU A 1 198 ? -3.205 7.715 -8.885 1.00 88.81 198 LEU A CA 1
ATOM 1480 C C . LEU A 1 198 ? -3.398 6.658 -7.791 1.00 88.81 198 LEU A C 1
ATOM 1482 O O . LEU A 1 198 ? -4.219 6.838 -6.894 1.00 88.81 198 LEU A O 1
ATOM 1486 N N . ILE A 1 199 ? -2.639 5.562 -7.838 1.00 88.38 199 ILE A N 1
ATOM 1487 C CA . ILE A 1 199 ? -2.799 4.439 -6.907 1.00 88.38 199 ILE A CA 1
ATOM 1488 C C . ILE A 1 199 ? -2.044 4.693 -5.600 1.00 88.38 199 ILE A C 1
ATOM 1490 O O . ILE A 1 199 ? -2.603 4.463 -4.528 1.00 88.38 199 ILE A O 1
ATOM 1494 N N . SER A 1 200 ? -0.805 5.190 -5.647 1.00 89.00 200 SER A N 1
ATOM 1495 C CA . SER A 1 200 ? 0.032 5.341 -4.450 1.00 89.00 200 SER A CA 1
ATOM 1496 C C . SER A 1 200 ? -0.614 6.209 -3.365 1.00 89.00 200 SER A C 1
ATOM 1498 O O . SER A 1 200 ? -0.642 5.754 -2.220 1.00 89.00 200 SER A O 1
ATOM 1500 N N . PRO A 1 201 ? -1.217 7.381 -3.657 1.00 92.88 201 PRO A N 1
ATOM 1501 C CA . PRO A 1 201 ? -1.878 8.178 -2.623 1.00 92.88 201 PRO A CA 1
ATOM 1502 C C . PRO A 1 201 ? -3.065 7.463 -1.973 1.00 92.88 201 PRO A C 1
ATOM 1504 O O . PRO A 1 201 ? -3.287 7.623 -0.774 1.00 92.88 201 PRO A O 1
ATOM 1507 N N . LEU A 1 202 ? -3.807 6.647 -2.731 1.00 93.44 202 LEU A N 1
ATOM 1508 C CA . LEU A 1 202 ? -4.927 5.867 -2.198 1.00 93.44 202 LEU A CA 1
ATOM 1509 C C . LEU A 1 202 ? -4.437 4.798 -1.218 1.00 93.44 202 LEU A C 1
ATOM 1511 O O . LEU A 1 202 ? -5.014 4.643 -0.142 1.00 93.44 202 LEU A O 1
ATOM 1515 N N . VAL A 1 203 ? -3.355 4.091 -1.555 1.00 92.69 203 VAL A N 1
ATOM 1516 C CA . VAL A 1 203 ? -2.793 3.052 -0.677 1.00 92.69 203 VAL A CA 1
ATOM 1517 C C . VAL A 1 203 ? -2.117 3.668 0.555 1.00 92.69 203 VAL A C 1
ATOM 1519 O O . VAL A 1 203 ? -2.309 3.167 1.667 1.00 92.69 203 VAL A O 1
ATOM 1522 N N . ILE A 1 204 ? -1.419 4.800 0.398 1.00 94.81 204 ILE A N 1
ATOM 1523 C CA . ILE A 1 204 ? -0.843 5.556 1.522 1.00 94.81 204 ILE A CA 1
ATOM 1524 C C . ILE A 1 204 ? -1.967 6.039 2.443 1.00 94.81 204 ILE A C 1
ATOM 1526 O O . ILE A 1 204 ? -1.911 5.818 3.652 1.00 94.81 204 ILE A O 1
ATOM 1530 N N . GLY A 1 205 ? -3.016 6.641 1.878 1.00 96.50 205 GLY A N 1
ATOM 1531 C CA . GLY A 1 205 ? -4.179 7.114 2.624 1.00 96.50 205 GLY A CA 1
ATOM 1532 C C . GLY A 1 205 ? -4.873 5.990 3.392 1.00 96.50 205 GLY A C 1
ATOM 1533 O O . GLY A 1 205 ? -5.161 6.149 4.576 1.00 96.50 205 GLY A O 1
ATOM 1534 N N . LEU A 1 206 ? -5.064 4.827 2.761 1.00 95.56 206 LEU A N 1
ATOM 1535 C CA . LEU A 1 206 ? -5.627 3.642 3.410 1.00 95.56 206 LEU A CA 1
ATOM 1536 C C . LEU A 1 206 ? -4.740 3.138 4.559 1.00 95.56 206 LEU A C 1
ATOM 1538 O O . LEU A 1 206 ? -5.255 2.787 5.620 1.00 95.56 206 LEU A O 1
ATOM 1542 N N . SER A 1 207 ? -3.419 3.142 4.377 1.00 96.12 207 SER A N 1
ATOM 1543 C CA . SER A 1 207 ? -2.446 2.735 5.400 1.00 96.12 207 SER A CA 1
ATOM 1544 C C . SER A 1 207 ? -2.435 3.693 6.597 1.00 96.12 207 SER A C 1
ATOM 1546 O O . SER A 1 207 ? -2.457 3.251 7.744 1.00 96.12 207 SER A O 1
ATOM 1548 N N . VAL A 1 208 ? -2.478 5.007 6.352 1.00 97.69 208 VAL A N 1
ATOM 1549 C CA . VAL A 1 208 ? -2.578 6.035 7.404 1.00 97.69 208 VAL A CA 1
ATOM 1550 C C . VAL A 1 208 ? -3.918 5.943 8.135 1.00 97.69 208 VAL A C 1
ATOM 1552 O O . VAL A 1 208 ? -3.959 6.037 9.362 1.00 97.69 208 VAL A O 1
ATOM 1555 N N . TYR A 1 209 ? -5.010 5.714 7.404 1.00 97.38 209 TYR A N 1
ATOM 1556 C CA . TYR A 1 209 ? -6.344 5.518 7.969 1.00 97.38 209 TYR A CA 1
ATOM 1557 C C . TYR A 1 209 ? -6.401 4.286 8.884 1.00 97.38 209 TYR A C 1
ATOM 1559 O O . TYR A 1 209 ? -6.871 4.370 10.022 1.00 97.38 209 TYR A O 1
ATOM 1567 N N . ALA A 1 210 ? -5.864 3.156 8.415 1.00 96.88 210 ALA A N 1
ATOM 1568 C CA . ALA A 1 210 ? -5.740 1.924 9.186 1.00 96.88 210 ALA A CA 1
ATOM 1569 C C . ALA A 1 210 ? -4.871 2.109 10.436 1.00 96.88 210 ALA A C 1
ATOM 1571 O O . ALA A 1 210 ? -5.268 1.686 11.521 1.00 96.88 210 ALA A O 1
ATOM 1572 N N . TRP A 1 211 ? -3.731 2.795 10.307 1.00 97.94 211 TRP A N 1
ATOM 1573 C CA . TRP A 1 211 ? -2.864 3.131 11.434 1.00 97.94 211 TRP A CA 1
ATOM 1574 C C . TRP A 1 211 ? -3.585 3.986 12.481 1.00 97.94 211 TRP A C 1
ATOM 1576 O O . TRP A 1 211 ? -3.553 3.651 13.664 1.00 97.94 211 TRP A O 1
ATOM 1586 N N . HIS A 1 212 ? -4.271 5.055 12.065 1.00 98.06 212 HIS A N 1
ATOM 1587 C CA . HIS A 1 212 ? -4.964 5.961 12.981 1.00 98.06 212 HIS A CA 1
ATOM 1588 C C . HIS A 1 212 ? -6.016 5.225 13.821 1.00 98.06 212 HIS A C 1
ATOM 1590 O O . HIS A 1 212 ? -6.014 5.314 15.051 1.00 98.06 212 HIS A O 1
ATOM 1596 N N . HIS A 1 213 ? -6.894 4.461 13.167 1.00 97.31 213 HIS A N 1
ATOM 1597 C CA . HIS A 1 213 ? -7.949 3.723 13.859 1.00 97.31 213 HIS A CA 1
ATOM 1598 C C . HIS A 1 213 ? -7.415 2.516 14.640 1.00 97.31 213 HIS A C 1
ATOM 1600 O O . HIS A 1 213 ? -7.849 2.283 15.768 1.00 97.31 213 HIS A O 1
ATOM 1606 N N . GLY A 1 214 ? -6.434 1.794 14.092 1.00 96.38 214 GLY A N 1
ATOM 1607 C CA . GLY A 1 214 ? -5.775 0.682 14.774 1.00 96.38 214 GLY A CA 1
ATOM 1608 C C . GLY A 1 214 ? -5.048 1.128 16.043 1.00 96.38 214 GLY A C 1
ATOM 1609 O O . GLY A 1 214 ? -5.136 0.460 17.068 1.00 96.38 214 GLY A O 1
ATOM 1610 N N . ARG A 1 215 ? -4.392 2.296 16.017 1.00 97.62 215 ARG A N 1
ATOM 1611 C CA . ARG A 1 215 ? -3.736 2.886 17.190 1.00 97.62 215 ARG A CA 1
ATOM 1612 C C . ARG A 1 215 ? -4.729 3.243 18.295 1.00 97.62 215 ARG A C 1
ATOM 1614 O O . ARG A 1 215 ? -4.490 2.871 19.437 1.00 97.62 215 ARG A O 1
ATOM 1621 N N . LYS A 1 216 ? -5.833 3.925 17.973 1.00 96.50 216 LYS A N 1
ATOM 1622 C CA . LYS A 1 216 ? -6.857 4.265 18.978 1.00 96.50 216 LYS A CA 1
ATOM 1623 C C . LYS A 1 216 ? -7.439 3.017 19.644 1.00 96.50 216 LYS A C 1
ATOM 1625 O O . LYS A 1 216 ? -7.608 2.982 20.859 1.00 96.50 216 LYS A O 1
ATOM 1630 N N . LEU A 1 217 ? -7.714 1.983 18.849 1.00 94.75 217 LEU A N 1
ATOM 1631 C CA . LEU A 1 217 ? -8.231 0.716 19.360 1.00 94.75 217 LEU A CA 1
ATOM 1632 C C . LEU A 1 217 ? -7.194 -0.015 20.226 1.00 94.75 217 LEU A C 1
ATOM 1634 O O . LEU A 1 217 ? -7.538 -0.552 21.275 1.00 94.75 217 LEU A O 1
ATOM 1638 N N . TYR A 1 218 ? -5.923 0.005 19.813 1.00 96.88 218 TYR A N 1
ATOM 1639 C CA . TYR A 1 218 ? -4.809 -0.521 20.600 1.00 96.88 218 TYR A CA 1
ATOM 1640 C C . TYR A 1 218 ? -4.693 0.169 21.962 1.00 96.88 218 TYR A C 1
ATOM 1642 O O . TYR A 1 218 ? -4.596 -0.523 22.971 1.00 96.88 218 TYR A O 1
ATOM 1650 N N . GLU A 1 219 ? -4.741 1.503 22.005 1.00 96.88 219 GLU A N 1
ATOM 1651 C CA . GLU A 1 219 ? -4.636 2.275 23.249 1.00 96.88 219 GLU A CA 1
ATOM 1652 C C . GLU A 1 219 ? -5.749 1.878 24.238 1.00 96.88 219 GLU A C 1
ATOM 1654 O O . GLU A 1 219 ? -5.447 1.544 25.385 1.00 96.88 219 GLU A O 1
ATOM 1659 N N . ARG A 1 220 ? -7.002 1.767 23.775 1.00 94.38 220 ARG A N 1
ATOM 1660 C CA . ARG A 1 220 ? -8.140 1.304 24.596 1.00 94.38 220 ARG A CA 1
ATOM 1661 C C . ARG A 1 220 ? -7.983 -0.134 25.090 1.00 94.38 220 ARG A C 1
ATOM 1663 O O . ARG A 1 220 ? -8.109 -0.405 26.282 1.00 94.38 220 ARG A O 1
ATOM 1670 N N . LEU A 1 221 ? -7.630 -1.060 24.195 1.00 94.12 221 LEU A N 1
ATOM 1671 C CA . LEU A 1 221 ? -7.396 -2.461 24.567 1.00 94.12 221 LEU A CA 1
ATOM 1672 C C . LEU A 1 221 ? -6.227 -2.610 25.547 1.00 94.12 221 LEU A C 1
ATOM 1674 O O . LEU A 1 221 ? -6.278 -3.443 26.447 1.00 94.12 221 LEU A O 1
ATOM 1678 N N . SER A 1 222 ? -5.177 -1.798 25.397 1.00 95.88 222 SER A N 1
ATOM 1679 C CA . SER A 1 222 ? -4.018 -1.802 26.297 1.00 95.88 222 SER A CA 1
ATOM 1680 C C . SER A 1 222 ? -4.341 -1.248 27.686 1.00 95.88 222 SER A C 1
ATOM 1682 O O . SER A 1 222 ? -3.718 -1.659 28.662 1.00 95.88 222 SER A O 1
ATOM 1684 N N . ALA A 1 223 ? -5.351 -0.379 27.789 1.00 95.94 223 ALA A N 1
ATOM 1685 C CA . ALA A 1 223 ? -5.888 0.097 29.060 1.00 95.94 223 ALA A CA 1
ATOM 1686 C C . ALA A 1 223 ? -6.787 -0.942 29.763 1.00 95.94 223 ALA A C 1
ATOM 16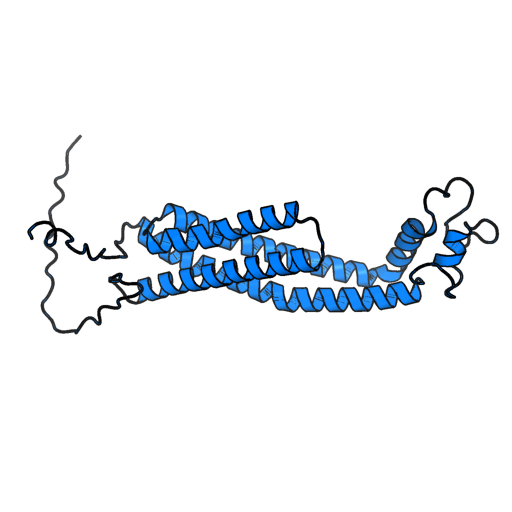88 O O . ALA A 1 223 ? -7.209 -0.716 30.895 1.00 95.94 223 ALA A O 1
ATOM 1689 N N . GLY A 1 224 ? -7.062 -2.086 29.124 1.00 92.19 224 GLY A N 1
ATOM 1690 C CA . GLY A 1 224 ? -7.930 -3.132 29.667 1.00 92.19 224 GLY A CA 1
ATOM 1691 C C . GLY A 1 224 ? -9.423 -2.859 29.472 1.00 92.19 224 GLY A C 1
ATOM 1692 O O . GLY A 1 224 ? -10.243 -3.482 30.145 1.00 92.19 224 GLY A O 1
ATOM 1693 N N . GLU A 1 225 ? -9.793 -1.943 28.572 1.00 90.12 225 GLU A N 1
ATOM 1694 C CA . GLU A 1 225 ? -11.196 -1.680 28.261 1.00 90.12 225 GLU A CA 1
ATOM 1695 C C . GLU A 1 225 ? -11.833 -2.893 27.567 1.00 90.12 225 GLU A C 1
ATOM 1697 O O . GLU A 1 225 ? -11.345 -3.400 26.552 1.00 90.12 225 GLU A O 1
ATOM 1702 N N . VAL A 1 226 ? -12.952 -3.367 28.119 1.00 82.38 226 VAL A N 1
ATOM 1703 C CA . VAL A 1 226 ? -13.732 -4.463 27.536 1.00 82.38 226 VAL A CA 1
ATOM 1704 C C . VAL A 1 226 ? -14.601 -3.894 26.417 1.00 82.38 226 VAL A C 1
ATOM 1706 O O . VAL A 1 226 ? -15.613 -3.251 26.675 1.00 82.38 226 VAL A O 1
ATOM 1709 N N . LEU A 1 227 ? -14.201 -4.127 25.166 1.00 78.56 227 LEU A N 1
ATOM 1710 C CA . LEU A 1 227 ? -14.880 -3.548 23.996 1.00 78.56 227 LEU A CA 1
ATOM 1711 C C . LEU A 1 227 ? -16.113 -4.333 23.536 1.00 78.56 227 LEU A C 1
ATOM 1713 O O . LEU A 1 227 ? -16.992 -3.774 22.884 1.00 78.56 227 LEU A O 1
ATOM 1717 N N . LEU A 1 228 ? -16.153 -5.632 23.836 1.00 78.38 228 LEU A N 1
ATOM 1718 C CA . LEU A 1 228 ? -17.228 -6.531 23.435 1.00 78.38 228 LEU A CA 1
ATOM 1719 C C . LEU A 1 228 ? -17.765 -7.208 24.688 1.00 78.38 228 LEU A C 1
ATOM 1721 O O . LEU A 1 228 ? -17.072 -8.019 25.308 1.00 78.38 228 LEU A O 1
ATOM 1725 N N . VAL A 1 229 ? -19.020 -6.930 25.028 1.00 76.75 229 VAL A N 1
ATOM 1726 C CA . VAL A 1 229 ? -19.752 -7.816 25.929 1.00 76.75 229 VAL A CA 1
ATOM 1727 C C . VAL A 1 229 ? -20.089 -9.029 25.080 1.00 76.75 229 VAL A C 1
ATOM 1729 O O . VAL A 1 229 ? -20.971 -8.985 24.217 1.00 76.75 229 VAL A O 1
ATOM 1732 N N . ARG A 1 230 ? -19.305 -10.105 25.222 1.00 67.25 230 ARG A N 1
ATOM 1733 C CA . ARG A 1 230 ? -19.645 -11.370 24.578 1.00 67.25 230 ARG A CA 1
ATOM 1734 C C . ARG A 1 230 ? -20.980 -11.769 25.181 1.00 67.25 230 ARG A C 1
ATOM 1736 O O . ARG A 1 230 ? -21.033 -12.142 26.346 1.00 67.25 230 ARG A O 1
ATOM 1743 N N . GLY A 1 231 ? -22.045 -11.625 24.394 1.00 60.91 231 GLY A N 1
ATOM 1744 C CA . GLY A 1 231 ? -23.331 -12.222 24.695 1.00 60.91 231 GLY A CA 1
ATOM 1745 C C . GLY A 1 231 ? -23.089 -13.715 24.731 1.00 60.91 231 GLY A C 1
ATOM 1746 O O . GLY A 1 231 ? -23.113 -14.380 23.697 1.00 60.91 231 GLY A O 1
ATOM 1747 N N . GLU A 1 232 ? -22.719 -14.215 25.902 1.00 54.34 232 GLU A N 1
ATOM 1748 C CA . GLU A 1 232 ? -22.638 -15.624 26.200 1.00 54.34 232 GLU A CA 1
ATOM 1749 C C . GLU A 1 232 ? -24.072 -16.106 26.020 1.00 54.34 232 GLU A C 1
ATOM 1751 O O . GLU A 1 232 ? -24.921 -15.984 26.903 1.00 54.34 232 GLU A O 1
ATOM 1756 N N . ARG A 1 233 ? -24.398 -16.536 24.793 1.00 52.28 233 ARG A N 1
ATOM 1757 C CA . ARG A 1 233 ? -25.547 -17.395 24.576 1.00 52.28 233 ARG A CA 1
ATOM 1758 C C . ARG A 1 233 ? -25.266 -18.567 25.491 1.00 52.28 233 ARG A C 1
ATOM 1760 O O . ARG A 1 233 ? -24.425 -19.398 25.163 1.00 52.28 233 ARG A O 1
ATOM 1767 N N . ARG A 1 234 ? -25.936 -18.578 26.641 1.00 49.12 234 ARG A N 1
ATOM 1768 C CA . ARG A 1 234 ? -26.267 -19.786 27.377 1.00 49.12 234 ARG A CA 1
ATOM 1769 C C . ARG A 1 234 ? -26.817 -20.775 26.357 1.00 49.12 234 ARG A C 1
ATOM 1771 O O . ARG A 1 234 ? -28.003 -20.792 26.063 1.00 49.12 234 ARG A O 1
ATOM 1778 N N . SER A 1 235 ? -25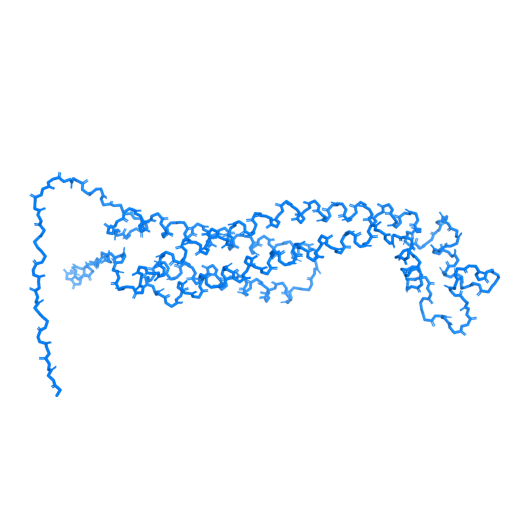.930 -21.573 25.788 1.00 51.16 235 SER A N 1
ATOM 1779 C CA . SER A 1 235 ? -26.234 -22.881 25.232 1.00 51.16 235 SER A CA 1
ATOM 1780 C C . SER A 1 235 ? -26.203 -23.899 26.377 1.00 51.16 235 SER A C 1
ATOM 1782 O O . SER A 1 235 ? -25.606 -24.961 26.243 1.00 51.16 235 SER A O 1
ATOM 1784 N N . GLU A 1 236 ? -26.749 -23.524 27.539 1.00 55.16 236 GLU A N 1
ATOM 1785 C CA . GLU A 1 236 ? -26.906 -24.404 28.700 1.00 55.16 236 GLU A CA 1
ATOM 1786 C C . GLU A 1 236 ? -28.330 -24.981 28.786 1.00 55.16 236 GLU A C 1
ATOM 1788 O O . GLU A 1 236 ? -28.533 -25.925 29.538 1.00 55.16 236 GLU A O 1
ATOM 1793 N N . ASP A 1 237 ? -29.282 -24.518 27.962 1.00 53.47 237 ASP A N 1
ATOM 1794 C CA . ASP A 1 237 ? -30.689 -24.948 28.052 1.00 53.47 237 ASP A CA 1
ATOM 1795 C C . ASP A 1 237 ? -31.151 -25.923 26.942 1.00 53.47 237 ASP A C 1
ATOM 1797 O O . ASP A 1 237 ? -32.304 -26.331 26.946 1.00 53.47 237 ASP A O 1
ATOM 1801 N N . GLU A 1 238 ? -30.277 -26.377 26.030 1.00 54.81 238 GLU A N 1
ATOM 1802 C CA . GLU A 1 238 ? -30.605 -27.450 25.052 1.00 54.81 238 GLU A CA 1
ATOM 1803 C C . GLU A 1 238 ? -29.979 -28.817 25.408 1.00 54.81 238 GLU A C 1
ATOM 1805 O O . GLU A 1 238 ? -29.991 -29.746 24.606 1.00 54.81 238 GLU A O 1
ATOM 1810 N N . ALA A 1 239 ? -29.437 -28.973 26.623 1.00 53.41 239 ALA A N 1
ATOM 1811 C CA . ALA A 1 239 ? -28.956 -30.266 27.135 1.00 53.41 239 ALA A CA 1
ATOM 1812 C C . ALA A 1 239 ? -29.987 -31.002 28.020 1.00 53.41 239 ALA A C 1
ATOM 1814 O O . ALA A 1 239 ? -29.659 -32.025 28.622 1.00 53.41 239 ALA A O 1
ATOM 1815 N N . PHE A 1 240 ? -31.221 -30.495 28.101 1.00 55.41 240 PHE A N 1
ATOM 1816 C CA . PHE A 1 240 ? -32.341 -31.126 28.800 1.00 55.41 240 PHE A CA 1
ATOM 1817 C C . PHE A 1 240 ? -33.591 -31.156 27.908 1.00 55.41 240 PHE A C 1
ATOM 1819 O O . PHE A 1 240 ? -34.576 -30.503 28.225 1.00 55.41 240 PHE A O 1
ATOM 1826 N N . GLU A 1 241 ? -33.555 -31.925 26.818 1.00 51.38 241 GLU A N 1
ATOM 1827 C CA . GLU A 1 241 ? -34.733 -32.597 26.235 1.00 51.38 241 GLU A CA 1
ATOM 1828 C C . GLU A 1 241 ? -34.318 -33.891 25.520 1.00 51.38 241 GLU A C 1
ATOM 1830 O O . GLU A 1 241 ? -33.319 -33.869 24.764 1.00 51.38 241 GLU A O 1
#

Sequence (241 aa):
MQRGTLDAGALRIGDGESISRRNIWFGHEFVDEETMQHVRSVVVAAGVMAALQVVSLLLALLTKHHFEGALINFMLGMILPGCGYCGATRTNSELMCCFSFTSLLSAISQMLLMLNSLLAIWFISENEEVFCEALCQVTGCGNHSRICSCQIGCGESCCSDFAEVCHNGQQLLAPMSCIDLEATLGYKTHVAATVIMLISPLVIGLSVYAWHHGRKLYERLSAGEVLLVRGERRSEDEAFE